Protein AF-A0A6A4ZP53-F1 (afdb_monomer_lite)

Secondary structure (DSSP, 8-state):
----SSS---TT-----BTTTTB-SHHHHHHHHHHHTS-TTT-TTHHHH-HHHHHHHHHHHHHS-BTTB-HHHHHTSTTHHHHHHHHHHHHHH-SSS-TTHHHHHHHHHHHHHHHHHTT----S-----STT-S-SS-GGGGTTS--------TT-TTSS-SEEE-TT--S-TT---TTEEEEE-SSS-EEEEEHHHH--

InterPro domains:
  IPR000254 Cellulose-binding domain [PF00734] (162-189)
  IPR000254 Cellulose-binding domain [PS51164] (156-193)
  IPR000254 Cellulose-binding domain [SM00236] (158-193)
  IPR000726 Glycoside hydrolase, family 19, catalytic [PF00182] (1-128)
  IPR023346 Lysozyme-like domain superfamily [SSF53955] (1-129)
  IPR035971 Cellulose-binding domain superfamily [SSF57180] (162-192)

pLDDT: mean 86.07, std 18.45, range [31.77, 98.56]

Structure (mmCIF, N/CA/C/O backbone):
data_AF-A0A6A4ZP53-F1
#
_entry.id   AF-A0A6A4ZP53-F1
#
loop_
_atom_site.group_PDB
_atom_site.id
_atom_site.type_symbol
_atom_site.label_atom_id
_atom_site.label_alt_id
_atom_site.label_comp_id
_atom_site.label_asym_id
_atom_site.label_entity_id
_atom_site.label_seq_id
_atom_site.pdbx_PDB_ins_code
_atom_site.Cartn_x
_atom_site.Cartn_y
_atom_site.Cartn_z
_atom_site.occupancy
_atom_site.B_iso_or_equiv
_atom_site.auth_seq_id
_atom_site.auth_comp_id
_atom_site.auth_asym_id
_atom_site.auth_atom_id
_atom_site.pdbx_PDB_model_num
ATOM 1 N N . CYS A 1 1 ? -7.661 12.913 10.076 1.00 93.19 1 CYS A N 1
ATOM 2 C CA . CYS A 1 1 ? -8.953 12.225 9.875 1.00 93.19 1 CYS A CA 1
ATOM 3 C C . CYS A 1 1 ? -9.776 13.065 8.917 1.00 93.19 1 CYS A C 1
ATOM 5 O O . CYS A 1 1 ? -9.694 14.282 9.024 1.00 93.19 1 CYS A O 1
ATOM 7 N N . GLN A 1 2 ? -10.527 12.456 8.004 1.00 95.19 2 GLN A N 1
ATOM 8 C CA . GLN A 1 2 ? -11.408 13.156 7.069 1.00 95.19 2 GLN A CA 1
ATOM 9 C C . GLN A 1 2 ? -12.841 12.693 7.326 1.00 95.19 2 GLN A C 1
ATOM 11 O O . GLN A 1 2 ? -13.285 11.693 6.765 1.00 95.19 2 GLN A O 1
ATOM 16 N N . ALA A 1 3 ? -13.525 13.370 8.248 1.00 94.50 3 ALA A N 1
ATOM 17 C CA . ALA A 1 3 ? -14.868 12.985 8.661 1.00 94.50 3 ALA A CA 1
ATOM 18 C C . ALA A 1 3 ? -15.870 13.173 7.515 1.00 94.50 3 ALA A C 1
ATOM 20 O O . ALA A 1 3 ? -15.906 14.223 6.875 1.00 94.50 3 ALA A O 1
ATOM 21 N N . SER A 1 4 ? -16.717 12.174 7.301 1.00 95.75 4 SER A N 1
ATOM 22 C CA . SER A 1 4 ? -17.924 12.278 6.482 1.00 95.75 4 SER A CA 1
ATOM 23 C C . SER A 1 4 ? -19.035 11.419 7.091 1.00 95.75 4 SER A C 1
ATOM 25 O O . SER A 1 4 ? -18.780 10.632 8.004 1.00 95.75 4 SER A O 1
ATOM 27 N N . GLY A 1 5 ? -20.269 11.551 6.592 1.00 94.50 5 GLY A N 1
ATOM 28 C CA . GLY A 1 5 ? -21.375 10.690 7.033 1.00 94.50 5 GLY A CA 1
ATOM 29 C C . GLY A 1 5 ? -21.098 9.205 6.771 1.00 94.50 5 GLY A C 1
ATOM 30 O O . GLY A 1 5 ? -21.423 8.353 7.593 1.00 94.50 5 GLY A O 1
ATOM 31 N N . GLU A 1 6 ? -20.426 8.895 5.660 1.00 94.81 6 GLU A N 1
ATOM 32 C CA . GLU A 1 6 ? -19.986 7.535 5.367 1.00 94.81 6 GLU A CA 1
ATOM 33 C C . GLU A 1 6 ? -18.753 7.141 6.183 1.00 94.81 6 GLU A C 1
ATOM 35 O O . GLU A 1 6 ? -18.664 6.011 6.641 1.00 94.81 6 GLU A O 1
ATOM 40 N N . TYR A 1 7 ? -17.810 8.041 6.430 1.00 96.88 7 TYR A N 1
ATOM 41 C CA . TYR A 1 7 ? -16.560 7.720 7.110 1.00 96.88 7 TYR A CA 1
ATOM 42 C C . TYR A 1 7 ? -16.406 8.572 8.374 1.00 96.88 7 TYR A C 1
ATOM 44 O O . TYR A 1 7 ? -15.689 9.577 8.357 1.00 96.88 7 TYR A O 1
ATOM 52 N N . PRO A 1 8 ? -17.064 8.196 9.487 1.00 96.06 8 PRO A N 1
ATOM 53 C CA . PRO A 1 8 ? -16.951 8.943 10.731 1.00 96.06 8 PRO A CA 1
ATOM 54 C C . PRO A 1 8 ? -15.540 8.835 11.326 1.00 96.06 8 PRO A C 1
ATOM 56 O O . PRO A 1 8 ? -14.781 7.908 11.033 1.00 96.06 8 PRO A O 1
ATOM 59 N N . CYS A 1 9 ? -15.203 9.799 12.179 1.00 97.88 9 CYS A N 1
ATOM 60 C CA . CYS A 1 9 ? -14.018 9.769 13.032 1.00 97.88 9 CYS A CA 1
ATOM 61 C C . CYS A 1 9 ? -14.473 9.485 14.464 1.00 97.88 9 CYS A C 1
ATOM 63 O O . CYS A 1 9 ? -15.296 10.232 14.989 1.00 97.88 9 CYS A O 1
ATOM 65 N N . GLU A 1 10 ? -13.933 8.448 15.099 1.00 98.12 10 GLU A N 1
ATOM 66 C CA . GLU A 1 10 ? -14.203 8.186 16.513 1.00 98.12 10 GLU A CA 1
ATOM 67 C C . GLU A 1 10 ? -13.449 9.193 17.397 1.00 98.12 10 GLU A C 1
ATOM 69 O O . GLU A 1 10 ? -12.291 9.539 17.126 1.00 98.12 10 GLU A O 1
ATOM 74 N N . ALA A 1 11 ? -14.101 9.679 18.456 1.00 97.88 11 ALA A N 1
ATOM 75 C CA . ALA A 1 11 ? -13.509 10.672 19.344 1.00 97.88 11 ALA A CA 1
ATOM 76 C C . ALA A 1 11 ? -12.247 10.115 20.025 1.00 97.88 11 ALA A C 1
ATOM 78 O O . ALA A 1 11 ? -12.217 8.986 20.508 1.00 97.88 11 ALA A O 1
ATOM 79 N N . GLY A 1 12 ? -11.173 10.907 20.042 1.00 97.56 12 GLY A N 1
ATOM 80 C CA . GLY A 1 12 ? -9.891 10.500 20.629 1.00 97.56 12 GLY A CA 1
ATOM 81 C C . GLY A 1 12 ? -9.107 9.455 19.824 1.00 97.56 12 GLY A C 1
ATOM 82 O O . GLY A 1 12 ? -8.011 9.078 20.237 1.00 97.56 12 GLY A O 1
ATOM 83 N N . LYS A 1 13 ? 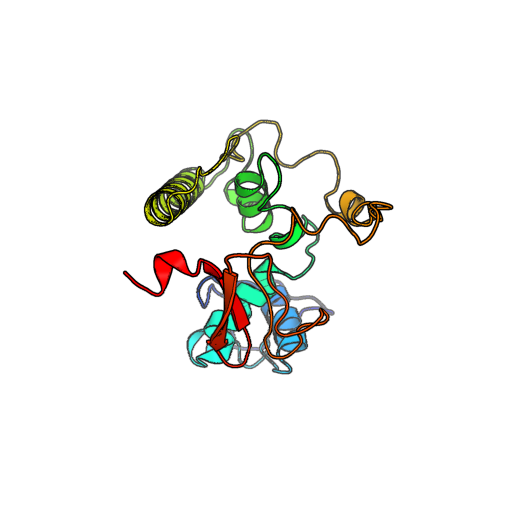-9.609 9.001 18.668 1.00 98.31 13 LYS A N 1
ATOM 84 C CA . LYS A 1 13 ? -8.915 8.028 17.817 1.00 98.31 13 LYS A CA 1
ATOM 85 C C . LYS A 1 13 ? -8.153 8.698 16.678 1.00 98.31 13 LYS A C 1
ATOM 87 O O . LYS A 1 13 ? -8.539 9.734 16.137 1.00 98.31 13 LYS A O 1
ATOM 92 N N . GLN A 1 14 ? -7.033 8.079 16.306 1.00 97.81 14 GLN A N 1
ATOM 93 C CA . GLN A 1 14 ? -6.147 8.547 15.243 1.00 97.81 14 GLN A CA 1
ATOM 94 C C . GLN A 1 14 ? -5.882 7.442 14.218 1.00 97.81 14 GLN A C 1
ATOM 96 O O . GLN A 1 14 ? -5.599 6.293 14.566 1.00 97.81 14 GLN A O 1
ATOM 101 N N . TYR A 1 15 ? -5.904 7.827 12.944 1.00 98.31 15 TYR A N 1
ATOM 102 C CA . TYR A 1 15 ? -5.779 6.938 11.784 1.00 98.31 15 TYR A CA 1
ATOM 103 C C . TYR A 1 15 ? -4.471 7.193 11.021 1.00 98.31 15 TYR A C 1
ATOM 105 O O . TYR A 1 15 ? -4.483 7.345 9.800 1.00 98.31 15 TYR A O 1
ATOM 113 N N . TYR A 1 16 ? -3.361 7.328 11.752 1.00 97.81 16 TYR A N 1
ATOM 114 C CA . TYR A 1 16 ? -2.017 7.358 11.168 1.00 97.81 16 TYR A CA 1
ATOM 115 C C . TYR A 1 16 ? -1.602 5.963 10.671 1.00 97.81 16 TYR A C 1
ATOM 117 O O . TYR A 1 16 ? -2.283 4.973 10.953 1.00 97.81 16 TYR A O 1
ATOM 125 N N . GLY A 1 17 ? -0.487 5.898 9.941 1.00 98.00 17 GLY A N 1
ATOM 126 C CA . GLY A 1 17 ? 0.029 4.671 9.339 1.00 98.00 17 GLY A CA 1
ATOM 127 C C . GLY A 1 17 ? 0.304 3.563 10.355 1.00 98.00 17 GLY A C 1
ATOM 128 O O . GLY A 1 17 ? 1.031 3.764 11.328 1.00 98.00 17 GLY A O 1
ATOM 129 N N . ARG A 1 18 ? -0.273 2.379 10.126 1.00 98.44 18 ARG A N 1
ATOM 130 C CA . ARG A 1 18 ? 0.003 1.155 10.898 1.00 98.44 18 ARG A CA 1
ATOM 131 C C . ARG A 1 18 ? 0.234 -0.035 9.971 1.00 98.44 18 ARG A C 1
ATOM 133 O O . ARG A 1 18 ? -0.308 -0.082 8.868 1.00 98.44 18 ARG A O 1
ATOM 140 N N . GLY A 1 19 ? 1.040 -0.987 10.431 1.00 96.94 19 GLY A N 1
ATOM 141 C CA . GLY A 1 19 ? 1.356 -2.203 9.686 1.00 96.94 19 GLY A CA 1
ATOM 142 C C . GLY A 1 19 ? 2.232 -1.980 8.439 1.00 96.94 19 GLY A C 1
ATOM 143 O O . GLY A 1 19 ? 2.713 -0.864 8.202 1.00 96.94 19 GLY A O 1
ATOM 144 N N . PRO A 1 20 ? 2.448 -3.040 7.635 1.00 97.06 20 PRO A N 1
ATOM 145 C CA . PRO A 1 20 ? 3.397 -3.045 6.519 1.00 97.06 20 PRO A CA 1
ATOM 146 C C . PRO A 1 20 ? 3.031 -2.084 5.384 1.00 97.06 20 PRO A C 1
ATOM 148 O O . PRO A 1 20 ? 3.916 -1.479 4.789 1.00 97.06 20 PRO A O 1
ATOM 151 N N . ILE A 1 21 ? 1.733 -1.900 5.107 1.00 96.81 21 ILE A N 1
ATOM 152 C CA . ILE A 1 21 ? 1.262 -0.947 4.087 1.00 96.81 21 ILE A CA 1
ATOM 153 C C . ILE A 1 21 ? 1.077 0.473 4.641 1.00 96.81 21 ILE A C 1
ATOM 155 O O . ILE A 1 21 ? 0.646 1.363 3.914 1.00 96.81 21 ILE A O 1
ATOM 159 N N . GLN A 1 22 ? 1.377 0.692 5.929 1.00 97.81 22 GLN A N 1
ATOM 160 C CA . GLN A 1 22 ? 1.112 1.951 6.630 1.00 97.81 22 GLN A CA 1
ATOM 161 C C . GLN A 1 22 ? -0.335 2.426 6.427 1.00 97.81 22 GLN A C 1
ATOM 163 O O . GLN A 1 22 ? -0.589 3.567 6.032 1.00 97.81 22 GLN A O 1
ATOM 168 N N . LEU A 1 23 ? -1.299 1.542 6.718 1.00 98.31 23 LEU A N 1
ATOM 169 C CA . LEU A 1 23 ? -2.727 1.809 6.556 1.00 98.31 23 LEU A CA 1
ATOM 170 C C . LEU A 1 23 ? -3.087 3.122 7.258 1.00 98.31 23 LEU A C 1
ATOM 172 O O . LEU A 1 23 ? -2.888 3.264 8.466 1.00 98.31 23 LEU A O 1
ATOM 176 N N . SER A 1 24 ? -3.591 4.081 6.488 1.00 98.00 24 SER A N 1
ATOM 177 C CA . SER A 1 24 ? -3.813 5.462 6.921 1.00 98.00 24 SER A CA 1
ATOM 178 C C . SER A 1 24 ? -5.199 5.936 6.511 1.00 98.00 24 SER A C 1
ATOM 180 O O . SER A 1 24 ? -5.729 5.472 5.506 1.00 98.00 24 SER A O 1
ATOM 182 N N . TRP A 1 25 ? -5.729 6.915 7.245 1.00 97.75 25 TRP A N 1
ATOM 183 C CA . TRP A 1 25 ? -7.050 7.533 7.068 1.00 97.75 25 TRP A CA 1
ATOM 184 C C . TRP A 1 25 ? -8.247 6.671 7.479 1.00 97.75 25 TRP A C 1
ATOM 186 O O . TRP A 1 25 ? -8.331 5.484 7.185 1.00 97.75 25 TRP A O 1
ATOM 196 N N . ASN A 1 26 ? -9.228 7.309 8.119 1.00 98.19 26 ASN A N 1
ATOM 197 C CA . ASN A 1 26 ? -10.441 6.680 8.653 1.00 98.19 26 ASN A CA 1
ATOM 198 C C . ASN A 1 26 ? -11.223 5.869 7.618 1.00 98.19 26 ASN A C 1
ATOM 200 O O . ASN A 1 26 ? -11.776 4.832 7.973 1.00 98.19 26 ASN A O 1
ATOM 204 N N . TYR A 1 27 ? -11.243 6.293 6.353 1.00 97.44 27 TYR A N 1
ATOM 205 C CA . TYR A 1 27 ? -11.944 5.549 5.311 1.00 97.44 27 TYR A CA 1
ATOM 206 C C . TYR A 1 27 ? -11.320 4.177 5.036 1.00 97.44 27 TYR A C 1
ATOM 208 O O . TYR A 1 27 ? -12.035 3.180 4.966 1.00 97.44 27 TYR A O 1
ATOM 216 N N . ASN A 1 28 ? -9.987 4.082 5.017 1.00 98.00 28 ASN A N 1
ATOM 217 C CA . ASN A 1 28 ? -9.304 2.800 4.860 1.00 98.00 28 ASN A CA 1
ATOM 218 C C . ASN A 1 28 ? -9.484 1.906 6.090 1.00 98.00 28 ASN A C 1
ATOM 220 O O . ASN A 1 28 ? -9.700 0.709 5.932 1.00 98.00 28 ASN A O 1
ATOM 224 N N . TYR A 1 29 ? -9.445 2.471 7.302 1.00 98.50 29 TYR A N 1
ATOM 225 C CA . TYR A 1 29 ? -9.727 1.705 8.522 1.00 98.50 29 TYR A CA 1
ATOM 226 C C . TYR A 1 29 ? -11.168 1.188 8.545 1.00 98.50 29 TYR A C 1
ATOM 228 O O . TYR A 1 29 ? -11.387 0.039 8.917 1.00 98.50 29 TYR A O 1
ATOM 236 N N . LYS A 1 30 ? -12.151 1.986 8.104 1.00 98.25 30 LYS A N 1
ATOM 237 C CA . LYS A 1 30 ? -13.545 1.537 8.005 1.00 98.25 30 LYS A CA 1
ATOM 238 C C . LYS A 1 30 ? -13.694 0.386 7.012 1.00 98.25 30 LYS A C 1
ATOM 240 O O . LYS A 1 30 ? -14.304 -0.625 7.351 1.00 98.25 30 LYS A O 1
ATOM 245 N N . ASP A 1 31 ? -13.150 0.523 5.806 1.00 98.00 31 ASP A N 1
ATOM 246 C CA . ASP A 1 31 ? -13.343 -0.482 4.759 1.00 98.00 31 ASP A CA 1
ATOM 247 C C . ASP A 1 31 ? -12.535 -1.759 5.008 1.00 98.00 31 ASP A C 1
ATOM 249 O O . ASP A 1 31 ? -13.054 -2.855 4.793 1.00 98.00 31 ASP A O 1
ATOM 253 N N . PHE A 1 32 ? -11.322 -1.649 5.558 1.00 98.38 32 PHE A N 1
ATOM 254 C CA . PHE A 1 32 ? -10.590 -2.819 6.041 1.00 98.38 32 PHE A CA 1
ATOM 255 C C . PHE A 1 32 ? -11.318 -3.482 7.215 1.00 98.38 32 PHE A C 1
ATOM 257 O O . PHE A 1 32 ? -11.454 -4.700 7.243 1.00 98.38 32 PHE A O 1
ATOM 264 N N . GLY A 1 33 ? -11.855 -2.693 8.150 1.00 97.69 33 GLY A N 1
ATOM 265 C CA . GLY A 1 33 ? -12.629 -3.203 9.280 1.00 97.69 33 GLY A CA 1
ATOM 266 C C . GLY A 1 33 ? -13.843 -4.026 8.848 1.00 97.69 33 GLY A C 1
ATOM 267 O O . GLY A 1 33 ? -14.077 -5.101 9.396 1.00 97.69 33 GLY A O 1
ATOM 268 N N . LYS A 1 34 ? -14.562 -3.589 7.803 1.00 97.25 34 LYS A N 1
ATOM 269 C CA . LYS A 1 34 ? -15.639 -4.383 7.184 1.00 97.25 34 LYS A CA 1
ATOM 270 C C . LYS A 1 34 ? -15.123 -5.730 6.667 1.00 97.25 34 LYS A C 1
ATOM 272 O O . LYS A 1 34 ? -15.731 -6.750 6.967 1.00 97.25 34 LYS A O 1
ATOM 277 N N . ALA A 1 35 ? -14.011 -5.737 5.926 1.00 96.31 35 ALA A N 1
ATOM 278 C CA . ALA A 1 35 ? -13.425 -6.966 5.383 1.00 96.31 35 ALA A CA 1
ATOM 279 C C . ALA A 1 35 ? -12.929 -7.920 6.485 1.00 96.31 35 ALA A C 1
ATOM 281 O O . ALA A 1 35 ? -13.097 -9.129 6.377 1.00 96.31 35 ALA A O 1
ATOM 282 N N . ALA A 1 36 ? -12.375 -7.372 7.568 1.00 95.38 36 ALA A N 1
ATOM 283 C CA . ALA A 1 36 ? -11.862 -8.129 8.704 1.00 95.38 36 ALA A CA 1
ATOM 284 C C . ALA A 1 36 ? -12.932 -8.505 9.750 1.00 95.38 36 ALA A C 1
ATOM 286 O O . ALA A 1 36 ? -12.617 -9.198 10.717 1.00 95.38 36 ALA A O 1
ATOM 287 N N . GLY A 1 37 ? -14.176 -8.028 9.613 1.00 96.75 37 GLY A N 1
ATOM 288 C CA . GLY A 1 37 ? -15.225 -8.225 10.620 1.00 96.75 37 GLY A CA 1
ATOM 289 C C . GLY A 1 37 ? -14.917 -7.555 11.968 1.00 96.75 37 GLY A C 1
ATOM 290 O O . GLY A 1 37 ? -15.283 -8.076 13.022 1.00 96.75 37 GLY A O 1
ATOM 291 N N . LYS A 1 38 ? -14.213 -6.416 11.955 1.00 96.44 38 LYS A N 1
ATOM 292 C CA . LYS A 1 38 ? -13.782 -5.668 13.147 1.00 96.44 38 LYS A CA 1
ATOM 293 C C . LYS A 1 38 ? -14.135 -4.187 13.019 1.00 96.44 38 LYS A C 1
ATOM 295 O O . LYS A 1 38 ? -13.937 -3.577 11.973 1.00 96.44 38 LYS A O 1
ATOM 300 N N . ASP A 1 39 ? -14.578 -3.566 14.110 1.00 97.69 39 ASP A N 1
ATOM 301 C CA . ASP A 1 39 ? -14.740 -2.108 14.155 1.00 97.69 39 ASP A CA 1
ATOM 302 C C . ASP A 1 39 ? -13.380 -1.425 14.374 1.00 97.69 39 ASP A C 1
ATOM 304 O O . ASP A 1 39 ? -12.978 -1.104 15.497 1.00 97.69 39 ASP A O 1
ATOM 308 N N . LEU A 1 40 ? -12.654 -1.228 13.275 1.00 98.38 40 LEU A N 1
ATOM 309 C CA . LEU A 1 40 ? -11.351 -0.563 13.264 1.00 98.38 40 LEU A CA 1
ATOM 310 C C . LEU A 1 40 ? -11.459 0.967 13.209 1.00 98.38 40 LEU A C 1
ATOM 312 O O . LEU A 1 40 ? -10.445 1.654 13.321 1.00 98.38 40 LEU A O 1
ATOM 316 N N . VAL A 1 41 ? -12.671 1.520 13.078 1.00 98.06 41 VAL A N 1
ATOM 317 C CA . VAL A 1 41 ? -12.896 2.958 13.283 1.00 98.06 41 VAL A CA 1
ATOM 318 C C . VAL A 1 41 ? -12.771 3.272 14.771 1.00 98.06 41 VAL A C 1
ATOM 320 O O . VAL A 1 41 ? -12.100 4.241 15.128 1.00 98.06 41 VAL A O 1
ATOM 323 N N . LYS A 1 42 ? -13.342 2.418 15.629 1.00 98.44 42 LYS A N 1
ATOM 324 C CA . LYS A 1 42 ? -13.234 2.529 17.090 1.00 98.44 42 LYS A CA 1
ATOM 325 C C . LYS A 1 42 ? -11.955 1.944 17.669 1.00 98.44 42 LYS A C 1
ATOM 327 O O . LYS A 1 42 ? -11.503 2.418 18.704 1.00 98.44 42 LYS A O 1
ATOM 332 N N . ASN A 1 43 ? -11.357 0.952 17.012 1.00 98.25 43 ASN A N 1
ATOM 333 C CA . ASN A 1 43 ? -10.171 0.256 17.521 1.00 98.25 43 ASN A CA 1
ATOM 334 C C . ASN A 1 43 ? -9.009 0.243 16.503 1.00 98.25 43 ASN A C 1
ATOM 336 O O . ASN A 1 43 ? -8.514 -0.831 16.150 1.00 98.25 43 ASN A O 1
ATOM 340 N N . PRO A 1 44 ? -8.568 1.403 15.974 1.00 98.56 44 PRO A N 1
ATOM 341 C CA . PRO A 1 44 ? -7.538 1.456 14.933 1.00 98.56 44 PRO A CA 1
ATOM 342 C C . PRO A 1 44 ? -6.174 0.916 15.391 1.00 98.56 44 PRO A C 1
ATOM 344 O O . PRO A 1 44 ? -5.386 0.445 14.575 1.00 98.56 44 PRO A O 1
ATOM 347 N N . GLU A 1 45 ? -5.885 0.950 16.690 1.00 98.44 45 GLU A N 1
ATOM 348 C CA . GLU A 1 45 ? -4.684 0.371 17.293 1.00 98.44 45 GLU A CA 1
ATOM 349 C C . GLU A 1 45 ? -4.503 -1.126 17.007 1.00 98.44 45 GLU A C 1
ATOM 351 O O . GLU A 1 45 ? -3.362 -1.574 16.918 1.00 98.44 45 GLU A O 1
ATOM 356 N N . LEU A 1 46 ? -5.589 -1.873 16.767 1.00 98.19 46 LEU A N 1
ATOM 357 C CA . LEU A 1 46 ? -5.520 -3.304 16.463 1.00 98.19 46 LEU A CA 1
ATOM 358 C C . LEU A 1 46 ? -4.706 -3.599 15.198 1.00 98.19 46 LEU A C 1
ATOM 360 O O . LEU A 1 46 ? -4.032 -4.618 15.136 1.00 98.19 46 LEU A O 1
ATOM 364 N N . VAL A 1 47 ? -4.669 -2.678 14.229 1.00 98.44 47 VAL A N 1
ATOM 365 C CA . VAL A 1 47 ? -3.845 -2.821 13.010 1.00 98.44 47 VAL A CA 1
ATOM 366 C C . VAL A 1 47 ? -2.336 -2.797 13.318 1.00 98.44 47 VAL A C 1
ATOM 368 O O . VAL A 1 47 ? -1.527 -3.128 12.457 1.00 98.44 47 VAL A O 1
ATOM 371 N N . ALA A 1 48 ? -1.934 -2.401 14.530 1.00 97.25 48 ALA A N 1
ATOM 372 C CA . ALA A 1 48 ? -0.546 -2.444 14.992 1.00 97.25 48 ALA A CA 1
ATOM 373 C C . ALA A 1 48 ? -0.271 -3.514 16.063 1.00 97.25 48 ALA A C 1
ATOM 375 O O . ALA A 1 48 ? 0.896 -3.820 16.294 1.00 97.25 48 ALA A O 1
ATOM 376 N N . THR A 1 49 ? -1.295 -4.045 16.737 1.00 96.94 49 THR A N 1
ATOM 377 C CA . THR A 1 49 ? -1.113 -4.928 17.904 1.00 96.94 49 THR A CA 1
ATOM 378 C C . THR A 1 49 ? -1.627 -6.349 17.703 1.00 96.94 49 THR A C 1
ATOM 380 O O . THR A 1 49 ? -1.139 -7.258 18.369 1.00 96.94 49 THR A O 1
ATOM 383 N N . ASP A 1 50 ? -2.580 -6.562 16.799 1.00 97.38 50 ASP A N 1
ATOM 384 C CA . ASP A 1 50 ? -3.088 -7.886 16.451 1.00 97.38 50 ASP A CA 1
ATOM 385 C C . ASP A 1 50 ? -2.267 -8.456 15.284 1.00 97.38 50 ASP A C 1
ATOM 387 O O . ASP A 1 50 ? -2.182 -7.852 14.212 1.00 97.38 50 ASP A O 1
ATOM 391 N N . ALA A 1 51 ? -1.625 -9.605 15.510 1.00 93.06 51 ALA A N 1
ATOM 392 C CA . ALA A 1 51 ? -0.668 -10.188 14.572 1.00 93.06 51 ALA A CA 1
ATOM 393 C C . ALA A 1 51 ? -1.289 -10.527 13.206 1.00 93.06 51 ALA A C 1
ATOM 395 O O . ALA A 1 51 ? -0.631 -10.339 12.178 1.00 93.06 51 ALA A O 1
ATOM 396 N N . ASP A 1 52 ? -2.554 -10.957 13.188 1.00 94.00 52 ASP A N 1
ATOM 397 C CA . ASP A 1 52 ? -3.262 -11.285 11.953 1.00 94.00 52 ASP A CA 1
ATOM 398 C C . ASP A 1 52 ? -3.651 -9.999 11.219 1.00 94.00 52 ASP A C 1
ATOM 400 O O . ASP A 1 52 ? -3.411 -9.862 10.017 1.00 94.00 52 ASP A O 1
ATOM 404 N N . LEU A 1 53 ? -4.187 -9.005 11.937 1.00 96.00 53 LEU A N 1
ATOM 405 C CA . LEU A 1 53 ? -4.616 -7.739 11.332 1.00 96.00 53 LEU A CA 1
ATOM 406 C C . LEU A 1 53 ? -3.452 -6.908 10.781 1.00 96.00 53 LEU A C 1
ATOM 408 O O . LEU A 1 53 ? -3.631 -6.227 9.766 1.00 96.00 53 LEU A O 1
ATOM 412 N N . VAL A 1 54 ? -2.268 -6.978 11.400 1.00 95.25 54 VAL A N 1
ATOM 413 C CA . VAL A 1 54 ? -1.055 -6.294 10.923 1.00 95.25 54 VAL A CA 1
ATOM 414 C C . VAL A 1 54 ? -0.770 -6.671 9.469 1.00 95.25 54 VAL A C 1
ATOM 416 O O . VAL A 1 54 ? -0.699 -5.786 8.615 1.00 95.25 54 VAL A O 1
ATOM 419 N N . TRP A 1 55 ? -0.666 -7.964 9.153 1.00 95.69 55 TRP A N 1
ATOM 420 C CA . TRP A 1 55 ? -0.386 -8.420 7.786 1.00 95.69 55 TRP A CA 1
ATOM 421 C C . TRP A 1 55 ? -1.623 -8.438 6.895 1.00 95.69 55 TRP A C 1
ATOM 423 O O . TRP A 1 55 ? -1.528 -8.095 5.712 1.00 95.69 55 TRP A O 1
ATOM 433 N N . TYR A 1 56 ? -2.793 -8.764 7.450 1.00 98.06 56 TYR A N 1
ATOM 434 C CA . TYR A 1 56 ? -4.027 -8.777 6.677 1.00 98.06 56 TYR A CA 1
ATOM 435 C C . TYR A 1 56 ? -4.357 -7.386 6.126 1.00 98.06 56 TYR A C 1
ATOM 437 O O . TYR A 1 56 ? -4.768 -7.277 4.977 1.00 98.06 56 TYR A O 1
ATOM 445 N N . SER A 1 57 ? -4.077 -6.307 6.862 1.00 98.25 57 SER A N 1
ATOM 446 C CA . SER A 1 57 ? -4.280 -4.943 6.353 1.00 98.25 57 SER A CA 1
ATOM 447 C C . SER A 1 57 ? -3.516 -4.669 5.050 1.00 98.25 57 SER A C 1
ATOM 449 O O . SER A 1 57 ? -4.059 -4.058 4.127 1.00 98.25 57 SER A O 1
ATOM 451 N N . ALA A 1 58 ? -2.280 -5.168 4.943 1.00 97.94 58 ALA A N 1
ATOM 452 C CA . ALA A 1 58 ? -1.454 -5.021 3.753 1.00 97.94 58 ALA A CA 1
ATOM 453 C C . ALA A 1 58 ? -1.976 -5.874 2.595 1.00 97.94 58 ALA A C 1
ATOM 455 O O . ALA A 1 58 ? -2.128 -5.363 1.486 1.00 97.94 58 ALA A O 1
ATOM 456 N N . MET A 1 59 ? -2.318 -7.139 2.856 1.00 97.81 59 MET A N 1
ATOM 457 C CA . MET A 1 59 ? -2.871 -8.031 1.831 1.00 97.81 59 MET A CA 1
ATOM 458 C C . MET A 1 59 ? -4.246 -7.570 1.348 1.00 97.81 59 MET A C 1
ATOM 460 O O . MET A 1 59 ? -4.519 -7.602 0.151 1.00 97.81 59 MET A O 1
ATOM 464 N N . TRP A 1 60 ? -5.097 -7.070 2.240 1.00 98.19 60 TRP A N 1
ATOM 465 C CA . TRP A 1 60 ? -6.363 -6.454 1.864 1.00 98.19 60 TRP A CA 1
ATOM 466 C C . TRP A 1 60 ? -6.132 -5.242 0.965 1.00 98.19 60 TRP A C 1
ATOM 468 O O . TRP A 1 60 ? -6.725 -5.169 -0.105 1.00 98.19 60 TRP A O 1
ATOM 478 N N . PHE A 1 61 ? -5.251 -4.312 1.350 1.00 98.12 61 PHE A N 1
ATOM 479 C CA . PHE A 1 61 ? -4.998 -3.120 0.538 1.00 98.12 61 PHE A CA 1
ATOM 480 C C . PHE A 1 61 ? -4.438 -3.482 -0.843 1.00 98.12 61 PHE A C 1
ATOM 482 O O . PHE A 1 61 ? -4.805 -2.857 -1.833 1.00 98.12 61 PHE A O 1
ATOM 489 N N . TRP A 1 62 ? -3.595 -4.516 -0.910 1.00 98.25 62 TRP A N 1
ATOM 490 C CA . TRP A 1 62 ? -3.023 -5.027 -2.154 1.00 98.25 62 TRP A CA 1
ATOM 491 C C . TRP A 1 62 ? -4.074 -5.588 -3.124 1.00 98.25 62 TRP A C 1
ATOM 493 O O . TRP A 1 62 ? -3.938 -5.432 -4.334 1.00 98.25 62 TRP A O 1
ATOM 503 N N . ASN A 1 63 ? -5.126 -6.221 -2.602 1.00 96.38 63 ASN A N 1
ATOM 504 C CA . ASN A 1 63 ? -6.131 -6.924 -3.406 1.00 96.38 63 ASN A CA 1
ATOM 505 C C . ASN A 1 63 ? -7.466 -6.174 -3.537 1.00 96.38 63 ASN A C 1
ATOM 507 O O . ASN A 1 63 ? -8.306 -6.569 -4.341 1.00 96.38 63 ASN A O 1
ATOM 511 N N . ALA A 1 64 ? -7.709 -5.129 -2.745 1.00 92.69 64 ALA A N 1
ATOM 512 C CA . ALA A 1 64 ? -8.973 -4.402 -2.764 1.00 92.69 64 ALA A CA 1
ATOM 513 C C . ALA A 1 64 ? -9.021 -3.385 -3.919 1.00 92.69 64 ALA A C 1
ATOM 515 O O . ALA A 1 64 ? -8.078 -2.604 -4.075 1.00 92.69 64 ALA A O 1
ATOM 516 N N . PRO A 1 65 ? -10.133 -3.305 -4.676 1.00 89.88 65 PRO A N 1
ATOM 517 C CA . PRO A 1 65 ? -10.306 -2.256 -5.670 1.00 89.88 65 PRO A CA 1
ATOM 518 C C . PRO A 1 65 ? -10.342 -0.879 -4.994 1.00 89.88 65 PRO A C 1
ATOM 520 O O . PRO A 1 65 ? -11.009 -0.677 -3.974 1.00 89.88 65 PRO A O 1
ATOM 523 N N . LYS A 1 66 ? -9.619 0.078 -5.574 1.00 87.62 66 LYS A N 1
ATOM 524 C CA . LYS A 1 66 ? -9.595 1.491 -5.185 1.00 87.62 66 LYS A CA 1
ATOM 525 C C . LYS A 1 66 ? -10.012 2.355 -6.369 1.00 87.62 66 LYS A C 1
ATOM 527 O O . LYS A 1 66 ? -9.996 1.926 -7.520 1.00 87.62 66 LYS A O 1
ATOM 532 N N . TRP A 1 67 ? -10.334 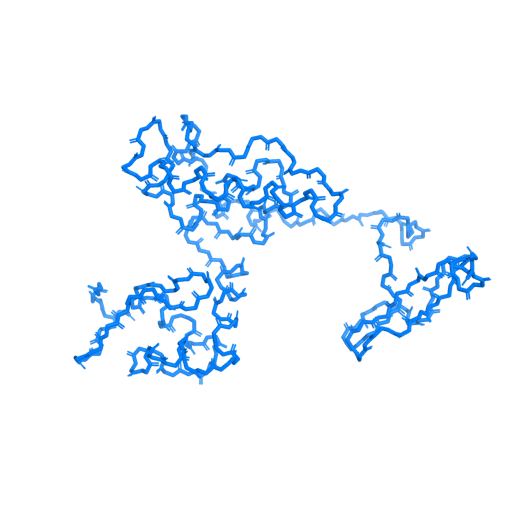3.614 -6.089 1.00 88.00 67 TRP A N 1
ATOM 533 C CA . TRP A 1 67 ? -10.712 4.593 -7.114 1.00 88.00 67 TRP A CA 1
ATOM 534 C C . TRP A 1 67 ? -9.632 4.777 -8.199 1.00 88.00 67 TRP A C 1
ATOM 536 O O . TRP A 1 67 ? -9.947 5.098 -9.342 1.00 88.00 67 TRP A O 1
ATOM 546 N N . ASN A 1 68 ? -8.363 4.558 -7.844 1.00 90.19 68 ASN A N 1
ATOM 547 C CA . ASN A 1 68 ? -7.198 4.679 -8.716 1.00 90.19 68 ASN A CA 1
ATOM 548 C C . ASN A 1 68 ? -6.627 3.325 -9.177 1.00 90.19 68 ASN A C 1
ATOM 550 O O . ASN A 1 68 ? -5.535 3.310 -9.739 1.00 90.19 68 ASN A O 1
ATOM 554 N N . GLY A 1 69 ? -7.348 2.215 -8.979 1.00 90.62 69 GLY A N 1
ATOM 555 C CA . GLY A 1 69 ? -6.973 0.885 -9.469 1.00 90.62 69 GLY A CA 1
ATOM 556 C C . GLY A 1 69 ? -6.902 -0.191 -8.386 1.00 90.62 69 GLY A C 1
ATOM 557 O O . GLY A 1 69 ? -7.326 0.002 -7.250 1.00 90.62 69 GLY A O 1
ATOM 558 N N . ASN A 1 70 ? -6.363 -1.347 -8.759 1.00 94.00 70 ASN A N 1
ATOM 559 C CA . ASN A 1 70 ? -6.119 -2.492 -7.888 1.00 94.00 70 ASN A CA 1
ATOM 560 C C . ASN A 1 70 ? -4.663 -2.931 -8.081 1.00 94.00 70 ASN A C 1
ATOM 562 O O . ASN A 1 70 ? -4.218 -3.065 -9.221 1.00 94.00 70 ASN A O 1
ATOM 566 N N . ILE A 1 71 ? -3.908 -3.099 -6.992 1.00 96.69 71 ILE A N 1
ATOM 567 C CA . ILE A 1 71 ? -2.469 -3.374 -7.091 1.00 96.69 71 ILE A CA 1
ATOM 568 C C . ILE A 1 71 ? -2.220 -4.768 -7.672 1.00 96.69 71 ILE A C 1
ATOM 570 O O . ILE A 1 71 ? -1.393 -4.919 -8.576 1.00 96.69 71 ILE A O 1
ATOM 574 N N . HIS A 1 72 ? -2.948 -5.772 -7.186 1.00 95.31 72 HIS A N 1
ATOM 575 C CA . HIS A 1 72 ? -2.827 -7.146 -7.660 1.00 95.31 72 HIS A CA 1
ATOM 576 C C . HIS A 1 72 ? -3.079 -7.252 -9.174 1.00 95.31 72 HIS A C 1
ATOM 578 O O . HIS A 1 72 ? -2.323 -7.922 -9.875 1.00 95.31 72 HIS A O 1
ATOM 584 N N . ASP A 1 73 ? -4.042 -6.491 -9.701 1.00 92.25 73 ASP A N 1
ATOM 585 C CA . ASP A 1 73 ? -4.382 -6.500 -11.131 1.00 92.25 73 ASP A CA 1
ATOM 586 C C . ASP A 1 73 ? -3.330 -5.841 -12.038 1.00 92.25 73 ASP A C 1
ATOM 588 O O . ASP A 1 73 ? -3.355 -6.041 -13.261 1.00 92.25 73 ASP A O 1
ATOM 592 N N . VAL A 1 74 ? -2.437 -5.004 -11.492 1.00 91.00 74 VAL A N 1
ATOM 593 C CA . VAL A 1 74 ? -1.466 -4.230 -12.288 1.00 91.00 74 VAL A CA 1
ATOM 594 C C . VAL A 1 74 ? -0.020 -4.654 -12.095 1.00 91.00 74 VAL A C 1
ATOM 596 O O . VAL A 1 74 ? 0.766 -4.445 -13.016 1.00 91.00 74 VAL A O 1
ATOM 599 N N . VAL A 1 75 ? 0.349 -5.234 -10.948 1.00 91.12 75 VAL A N 1
ATOM 600 C CA . VAL A 1 75 ? 1.761 -5.419 -10.572 1.00 91.12 75 VAL A CA 1
ATOM 601 C C . VAL A 1 75 ? 2.547 -6.280 -11.568 1.00 91.12 75 VAL A C 1
ATOM 603 O O . VAL A 1 75 ? 3.699 -5.969 -11.850 1.00 91.12 75 VAL A O 1
ATOM 606 N N . GLY A 1 76 ? 1.917 -7.302 -12.157 1.00 86.31 76 GLY A N 1
ATOM 607 C CA . GLY A 1 76 ? 2.544 -8.186 -13.150 1.00 86.31 76 GLY A CA 1
ATOM 608 C C . GLY A 1 76 ? 2.513 -7.670 -14.595 1.00 86.31 76 GLY A C 1
ATOM 609 O O . GLY A 1 76 ? 2.996 -8.349 -15.496 1.00 86.31 76 GLY A O 1
ATOM 610 N N . LYS A 1 77 ? 1.917 -6.500 -14.855 1.00 86.75 77 LYS A N 1
ATOM 611 C CA . LYS A 1 77 ? 1.805 -5.918 -16.205 1.00 86.75 77 LYS A CA 1
ATOM 612 C C . LYS A 1 77 ? 2.997 -4.991 -16.495 1.00 86.75 77 LYS A C 1
ATOM 614 O O . LYS A 1 77 ? 3.634 -4.512 -15.558 1.00 86.75 77 LYS A O 1
ATOM 619 N N . PRO A 1 78 ? 3.279 -4.642 -17.765 1.00 84.38 78 PRO A N 1
ATOM 620 C CA . PRO A 1 78 ? 4.281 -3.625 -18.089 1.00 84.38 78 PRO A CA 1
ATOM 621 C C . PRO A 1 78 ? 4.047 -2.309 -17.324 1.00 84.38 78 PRO A C 1
ATOM 623 O O . PRO A 1 78 ? 2.918 -1.793 -17.265 1.00 84.38 78 PRO A O 1
ATOM 626 N N . GLY A 1 79 ? 5.114 -1.792 -16.702 1.00 89.06 79 GLY A N 1
ATOM 627 C CA . GLY A 1 79 ? 5.064 -0.637 -15.797 1.00 89.06 79 GLY A CA 1
ATOM 628 C C . GLY A 1 79 ? 4.280 -0.882 -14.500 1.00 89.06 79 GLY A C 1
ATOM 629 O O . GLY A 1 79 ? 3.841 0.069 -13.856 1.00 89.06 79 GLY A O 1
ATOM 630 N N . GLY A 1 80 ? 4.046 -2.144 -14.129 1.00 93.19 80 GLY A N 1
ATOM 631 C CA . GLY A 1 80 ? 3.222 -2.538 -12.988 1.00 93.19 80 GLY A CA 1
ATOM 632 C C . GLY A 1 80 ? 3.706 -1.950 -11.669 1.00 93.19 80 GLY A C 1
ATOM 633 O O . GLY A 1 80 ? 2.894 -1.454 -10.895 1.00 93.19 80 GLY A O 1
ATOM 634 N N . PHE A 1 81 ? 5.022 -1.888 -11.452 1.00 97.25 81 PHE A N 1
ATOM 635 C CA . PHE A 1 81 ? 5.586 -1.294 -10.241 1.00 97.25 81 PHE A CA 1
ATOM 636 C C . PHE A 1 81 ? 5.298 0.214 -10.115 1.00 97.25 81 PHE A C 1
ATOM 638 O O . PHE A 1 81 ? 4.878 0.673 -9.052 1.00 97.25 81 PHE A O 1
ATOM 645 N N . ALA A 1 82 ? 5.430 0.984 -11.202 1.00 96.94 82 ALA A N 1
ATOM 646 C CA . ALA A 1 82 ? 5.068 2.405 -11.214 1.00 96.94 82 ALA A CA 1
ATOM 647 C C . ALA A 1 82 ? 3.574 2.611 -10.903 1.00 96.94 82 ALA A C 1
ATOM 649 O O . ALA A 1 82 ? 3.202 3.487 -10.119 1.00 96.94 82 ALA A O 1
ATOM 650 N N . LYS A 1 83 ? 2.707 1.755 -11.462 1.00 95.75 83 LYS A N 1
ATOM 651 C CA . LYS A 1 83 ? 1.260 1.766 -11.183 1.00 95.75 83 LYS A CA 1
ATOM 652 C C . LYS A 1 83 ? 0.965 1.426 -9.723 1.00 95.75 83 LYS A C 1
ATOM 654 O O . LYS A 1 83 ? 0.132 2.087 -9.112 1.00 95.75 83 LYS A O 1
ATOM 659 N N . THR A 1 84 ? 1.685 0.470 -9.140 1.00 97.31 84 THR A N 1
ATOM 660 C CA . THR A 1 84 ? 1.613 0.154 -7.707 1.00 97.31 84 THR A CA 1
ATOM 661 C C . THR A 1 84 ? 1.949 1.374 -6.848 1.00 97.31 84 THR A C 1
ATOM 663 O O . THR A 1 84 ? 1.174 1.719 -5.956 1.00 97.31 84 THR A O 1
ATOM 666 N N . THR A 1 85 ? 3.046 2.082 -7.139 1.00 98.12 85 THR A N 1
ATOM 667 C CA . THR A 1 85 ? 3.408 3.325 -6.429 1.00 98.12 85 THR A CA 1
ATOM 668 C C . THR A 1 85 ? 2.318 4.390 -6.564 1.00 98.12 85 THR A C 1
ATOM 670 O O . THR A 1 85 ? 1.940 5.014 -5.570 1.00 98.12 85 THR A O 1
ATOM 673 N N . TYR A 1 86 ? 1.747 4.551 -7.762 1.00 97.19 86 TYR A N 1
ATOM 674 C CA . TYR A 1 86 ? 0.632 5.468 -7.994 1.00 97.19 86 TYR A CA 1
ATOM 675 C C . TYR A 1 86 ? -0.614 5.116 -7.170 1.00 97.19 86 TYR A C 1
ATOM 677 O O . TYR A 1 86 ? -1.228 6.008 -6.577 1.00 97.19 86 TYR A O 1
ATOM 685 N N . ILE A 1 87 ? -0.966 3.830 -7.085 1.00 97.00 87 ILE A N 1
ATOM 686 C CA . ILE A 1 87 ? -2.116 3.374 -6.297 1.00 97.00 87 ILE A CA 1
ATOM 687 C C . ILE A 1 87 ? -1.900 3.660 -4.806 1.00 97.00 87 ILE A C 1
ATOM 689 O O . ILE A 1 87 ? -2.809 4.155 -4.139 1.00 97.00 87 ILE A O 1
ATOM 693 N N . ILE A 1 88 ? -0.689 3.403 -4.301 1.00 97.38 88 ILE A N 1
ATOM 694 C CA . ILE A 1 88 ? -0.338 3.584 -2.888 1.00 97.38 88 ILE A CA 1
ATOM 695 C C . ILE A 1 88 ? -0.298 5.067 -2.497 1.00 97.38 88 ILE A C 1
ATOM 697 O O . ILE A 1 88 ? -0.858 5.432 -1.465 1.00 97.38 88 ILE A O 1
ATOM 701 N N . ASN A 1 89 ? 0.384 5.918 -3.273 1.00 97.31 89 ASN A N 1
ATOM 702 C CA . ASN A 1 89 ? 0.639 7.305 -2.867 1.00 97.31 89 ASN A CA 1
ATOM 703 C C . ASN A 1 89 ? 0.888 8.273 -4.039 1.00 97.31 89 ASN A C 1
ATOM 705 O O . ASN A 1 89 ? 1.688 9.208 -3.945 1.00 97.31 89 ASN A O 1
ATOM 709 N N . GLY A 1 90 ? 0.203 8.069 -5.165 1.00 96.38 90 GLY A N 1
ATOM 710 C CA . GLY A 1 90 ? 0.482 8.796 -6.404 1.00 96.38 90 GLY A CA 1
ATOM 711 C C . GLY A 1 90 ? 0.365 10.317 -6.315 1.00 96.38 90 GLY A C 1
ATOM 712 O O . GLY A 1 90 ? 1.101 11.015 -7.001 1.00 96.38 90 GLY A O 1
ATOM 713 N N . GLY A 1 91 ? -0.492 10.839 -5.431 1.00 94.81 91 GLY A N 1
ATOM 714 C CA . GLY A 1 91 ? -0.619 12.284 -5.212 1.00 94.81 91 GLY A CA 1
ATOM 715 C C . GLY A 1 91 ? 0.624 12.942 -4.601 1.00 94.81 91 GLY A C 1
ATOM 716 O O . GLY A 1 91 ? 0.789 14.152 -4.728 1.00 94.81 91 GLY A O 1
ATOM 717 N N . LEU A 1 92 ? 1.497 12.166 -3.949 1.00 97.19 92 LEU A N 1
ATOM 718 C CA . LEU A 1 92 ? 2.732 12.670 -3.347 1.00 97.19 92 LEU A CA 1
ATOM 719 C C . 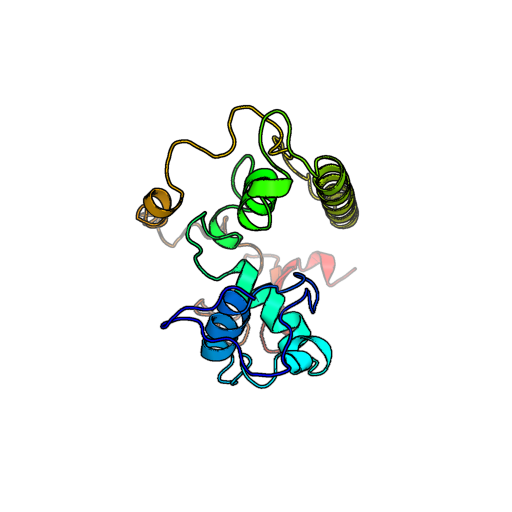LEU A 1 92 ? 3.991 12.216 -4.083 1.00 97.19 92 LEU A C 1
ATOM 721 O O . LEU A 1 92 ? 5.011 12.887 -3.961 1.00 97.19 92 LEU A O 1
ATOM 725 N N . GLU A 1 93 ? 3.942 11.097 -4.807 1.00 98.19 93 GLU A N 1
ATOM 726 C CA . GLU A 1 93 ? 5.142 10.434 -5.338 1.00 98.19 93 GLU A CA 1
ATOM 727 C C . GLU A 1 93 ? 5.220 10.384 -6.871 1.00 98.19 93 GLU A C 1
ATOM 729 O O . GLU A 1 93 ? 6.307 10.150 -7.393 1.00 98.19 93 GLU A O 1
ATOM 734 N N . CYS A 1 94 ? 4.122 10.638 -7.594 1.00 97.69 94 CYS A N 1
ATOM 735 C CA . CYS A 1 94 ? 4.061 10.492 -9.053 1.00 97.69 94 CYS A CA 1
ATOM 736 C C . CYS A 1 94 ? 3.838 11.820 -9.797 1.00 97.69 94 CYS A C 1
ATOM 738 O O . CYS A 1 94 ? 3.374 12.809 -9.228 1.00 97.69 94 CYS A O 1
ATOM 740 N N . GLY A 1 95 ? 4.133 11.818 -11.099 1.00 97.00 95 GLY A N 1
ATOM 741 C CA . GLY A 1 95 ? 4.053 12.983 -11.983 1.00 97.00 95 GLY A CA 1
ATOM 742 C C . GLY A 1 95 ? 5.410 13.654 -12.222 1.00 97.00 95 GLY A C 1
ATOM 743 O O . GLY A 1 95 ? 6.436 13.219 -11.713 1.00 97.00 95 GLY A O 1
ATOM 744 N N . VAL A 1 96 ? 5.426 14.739 -13.003 1.00 96.25 96 VAL A N 1
ATOM 745 C CA . VAL A 1 96 ? 6.674 15.386 -13.467 1.00 96.25 96 VAL A CA 1
ATOM 746 C C . VAL A 1 96 ? 7.487 16.029 -12.330 1.00 96.25 96 VAL A C 1
ATOM 748 O O . VAL A 1 96 ? 8.708 16.123 -12.422 1.00 96.25 96 VAL A O 1
ATOM 751 N N . ASN A 1 97 ? 6.842 16.481 -11.249 1.00 94.81 97 ASN A N 1
ATOM 752 C CA . ASN A 1 97 ? 7.539 17.063 -10.096 1.00 94.81 97 ASN A CA 1
ATOM 753 C C . ASN A 1 97 ? 6.758 16.841 -8.785 1.00 94.81 97 ASN A C 1
ATOM 755 O O . ASN A 1 97 ? 6.142 17.778 -8.269 1.00 94.81 97 ASN A O 1
ATOM 759 N N . PRO A 1 98 ? 6.745 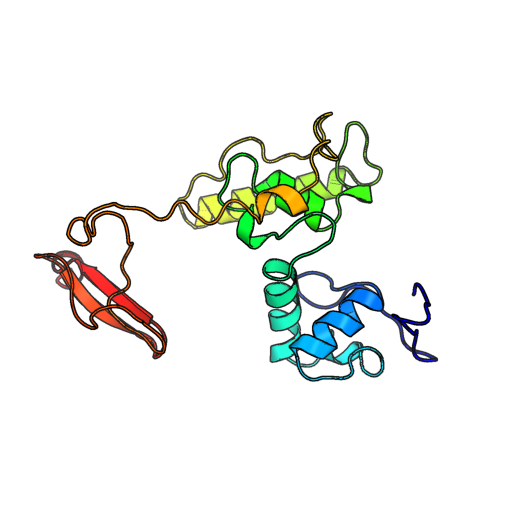15.607 -8.254 1.00 96.62 98 PRO A N 1
ATOM 760 C CA . PRO A 1 98 ? 5.997 15.290 -7.051 1.00 96.62 98 PRO A CA 1
ATOM 761 C C . PRO A 1 98 ? 6.675 15.853 -5.793 1.00 96.62 98 PRO A C 1
ATOM 763 O O . PRO A 1 98 ? 7.909 15.915 -5.725 1.00 96.62 98 PRO A O 1
ATOM 766 N N . PRO A 1 99 ? 5.894 16.207 -4.757 1.00 97.00 99 PRO A N 1
ATOM 767 C CA . PRO A 1 99 ? 6.427 16.769 -3.516 1.00 97.00 99 PRO A CA 1
ATOM 768 C C . PRO A 1 99 ? 7.296 15.779 -2.724 1.00 97.00 99 PRO A C 1
ATOM 770 O O . PRO A 1 99 ? 8.178 16.208 -1.986 1.00 97.00 99 PRO A O 1
ATOM 773 N N . ASN A 1 100 ? 7.086 14.469 -2.882 1.00 95.88 100 ASN A N 1
ATOM 774 C CA . ASN A 1 100 ? 7.804 13.411 -2.169 1.00 95.88 100 ASN A CA 1
ATOM 775 C C . ASN A 1 100 ? 8.525 12.444 -3.130 1.00 95.88 100 ASN A C 1
ATOM 777 O O . ASN A 1 100 ? 8.454 11.222 -3.001 1.00 95.88 100 ASN A O 1
ATOM 781 N N . LYS A 1 101 ? 9.235 12.998 -4.117 1.00 95.25 101 LYS A N 1
ATOM 782 C CA . LYS A 1 101 ? 9.936 12.224 -5.155 1.00 95.25 101 LYS A CA 1
ATOM 783 C C . LYS A 1 101 ? 10.997 11.242 -4.647 1.00 95.25 101 LYS A C 1
ATOM 785 O O . LYS A 1 101 ? 11.274 10.239 -5.301 1.00 95.25 101 LYS A O 1
ATOM 790 N N . ASP A 1 102 ? 11.607 11.497 -3.493 1.00 97.12 102 ASP A N 1
ATOM 791 C CA . ASP A 1 102 ? 12.650 10.608 -2.972 1.00 97.12 102 ASP A CA 1
ATOM 792 C C . ASP A 1 102 ? 12.077 9.310 -2.383 1.00 97.12 102 ASP A C 1
ATOM 794 O O . ASP A 1 102 ? 12.760 8.285 -2.398 1.00 97.12 102 ASP A O 1
ATOM 798 N N . SER A 1 103 ? 10.809 9.306 -1.953 1.00 96.56 103 SER A N 1
ATOM 799 C CA . SER A 1 103 ? 10.157 8.086 -1.457 1.00 96.56 103 SER A CA 1
ATOM 800 C C . SER A 1 103 ? 10.024 7.020 -2.543 1.00 96.56 103 SER A C 1
ATOM 802 O O . SER A 1 103 ? 10.316 5.852 -2.281 1.00 96.56 103 SER A O 1
ATOM 804 N N . GLU A 1 104 ? 9.697 7.401 -3.782 1.00 97.06 104 GLU A N 1
ATOM 805 C CA . GLU A 1 104 ? 9.648 6.441 -4.889 1.00 97.06 104 GLU A CA 1
ATOM 806 C C . GLU A 1 104 ? 11.015 5.782 -5.119 1.00 97.06 104 GLU A C 1
ATOM 808 O O . GLU A 1 104 ? 11.091 4.569 -5.318 1.00 97.06 104 GLU A O 1
ATOM 813 N N . LYS A 1 105 ? 12.111 6.548 -5.050 1.00 96.19 105 LYS A N 1
ATOM 814 C CA . LYS A 1 105 ? 13.462 6.003 -5.256 1.00 96.19 105 LYS A CA 1
ATOM 815 C C . LYS A 1 105 ? 13.757 4.873 -4.271 1.00 96.19 105 LYS A C 1
ATOM 817 O O . LYS A 1 105 ? 14.322 3.852 -4.657 1.00 96.19 105 LYS A O 1
ATOM 822 N N . VAL A 1 106 ? 13.324 5.022 -3.017 1.00 97.75 106 VAL A N 1
ATOM 823 C CA . VAL A 1 106 ? 13.459 3.982 -1.985 1.00 97.75 106 VAL A CA 1
ATOM 824 C C . VAL A 1 106 ? 12.586 2.762 -2.300 1.00 97.75 106 VAL A C 1
ATOM 826 O O . VAL A 1 106 ? 13.031 1.627 -2.099 1.00 97.75 106 VAL A O 1
ATOM 829 N N . ARG A 1 107 ? 11.375 2.964 -2.841 1.00 98.06 107 ARG A N 1
ATOM 830 C CA . ARG A 1 107 ? 10.505 1.866 -3.300 1.00 98.06 107 ARG A CA 1
ATOM 831 C C . ARG A 1 107 ? 11.166 1.073 -4.423 1.00 98.06 107 ARG A C 1
ATOM 833 O O . ARG A 1 107 ? 11.280 -0.144 -4.300 1.00 98.06 107 ARG A O 1
ATOM 840 N N . ILE A 1 108 ? 11.648 1.755 -5.465 1.00 98.12 108 ILE A N 1
ATOM 841 C CA . ILE A 1 108 ? 12.328 1.133 -6.611 1.00 98.12 108 ILE A CA 1
ATOM 842 C C . ILE A 1 108 ? 13.569 0.372 -6.136 1.00 98.12 108 ILE A C 1
ATOM 844 O O . ILE A 1 108 ? 13.741 -0.793 -6.482 1.00 98.12 108 ILE A O 1
ATOM 848 N N . ALA A 1 109 ? 14.402 0.983 -5.288 1.00 97.75 109 ALA A N 1
ATOM 849 C CA . ALA A 1 109 ? 15.598 0.331 -4.756 1.00 97.75 109 ALA A CA 1
ATOM 850 C C . ALA A 1 109 ? 15.266 -0.950 -3.970 1.00 97.75 109 ALA A C 1
ATOM 852 O O . ALA A 1 109 ? 15.919 -1.979 -4.153 1.00 97.75 109 ALA A O 1
ATOM 853 N N . SER A 1 110 ? 14.230 -0.911 -3.127 1.00 98.06 110 SER A N 1
ATOM 854 C CA . SER A 1 110 ? 13.787 -2.077 -2.352 1.00 98.06 110 SER A CA 1
ATOM 855 C C . SER A 1 110 ? 13.235 -3.180 -3.254 1.00 98.06 110 SER A C 1
ATOM 857 O O . SER A 1 110 ? 13.596 -4.343 -3.093 1.00 98.06 110 SER A O 1
ATOM 859 N N . TYR A 1 111 ? 12.408 -2.822 -4.236 1.00 97.94 111 TYR A N 1
ATOM 860 C CA . TYR A 1 111 ? 11.845 -3.768 -5.194 1.00 97.94 111 TYR A CA 1
ATOM 861 C C . TYR A 1 111 ? 12.924 -4.453 -6.033 1.00 97.94 111 TYR A C 1
ATOM 863 O O . TYR A 1 111 ? 12.961 -5.680 -6.088 1.00 97.94 111 TYR A O 1
ATOM 871 N N . THR A 1 112 ? 13.864 -3.688 -6.592 1.00 96.88 112 THR A N 1
ATOM 872 C CA . THR A 1 112 ? 15.003 -4.235 -7.341 1.00 96.88 112 THR A CA 1
ATOM 873 C C . THR A 1 112 ? 15.861 -5.145 -6.466 1.00 96.88 112 THR A C 1
ATOM 875 O O . THR A 1 112 ? 16.257 -6.224 -6.903 1.00 96.88 112 THR A O 1
ATOM 878 N N . LYS A 1 113 ? 16.108 -4.767 -5.203 1.00 97.81 113 LYS A N 1
ATOM 879 C CA . LYS A 1 113 ? 16.825 -5.624 -4.250 1.00 97.81 113 LYS A CA 1
ATOM 880 C C . LYS A 1 113 ? 16.117 -6.968 -4.057 1.00 97.81 113 LYS A C 1
ATOM 882 O O . LYS A 1 113 ? 16.783 -7.999 -4.092 1.00 97.81 113 LYS A O 1
ATOM 887 N N . PHE A 1 114 ? 14.798 -6.975 -3.862 1.00 97.75 114 PHE A N 1
ATOM 888 C CA . PHE A 1 114 ? 14.045 -8.219 -3.688 1.00 97.75 114 PHE A CA 1
ATOM 889 C C . PHE A 1 114 ? 13.968 -9.051 -4.971 1.00 97.75 114 PHE A C 1
ATOM 891 O O . PHE A 1 114 ? 14.133 -10.263 -4.895 1.00 97.75 114 PHE A O 1
ATOM 898 N N . CYS A 1 115 ? 13.820 -8.424 -6.141 1.00 96.25 115 CYS A N 1
ATOM 899 C CA . CYS A 1 115 ? 13.875 -9.125 -7.427 1.00 96.25 115 CYS A CA 1
ATOM 900 C C . CYS A 1 115 ? 15.216 -9.852 -7.611 1.00 96.25 115 CYS A C 1
ATOM 902 O O . CYS A 1 115 ? 15.236 -11.039 -7.924 1.00 96.25 115 CYS A O 1
ATOM 904 N N . ASN A 1 116 ? 16.328 -9.178 -7.298 1.00 95.44 116 ASN A N 1
ATOM 905 C CA . ASN A 1 116 ? 17.664 -9.772 -7.366 1.00 95.44 116 ASN A CA 1
ATOM 906 C C . ASN A 1 116 ? 17.831 -10.955 -6.402 1.00 95.44 116 ASN A C 1
ATOM 908 O O . ASN A 1 116 ? 18.407 -11.970 -6.780 1.00 95.44 116 ASN A O 1
ATOM 912 N N . LEU A 1 117 ? 17.320 -10.844 -5.170 1.00 95.50 117 LEU A N 1
ATOM 913 C CA . LEU A 1 117 ? 17.357 -11.945 -4.197 1.00 95.50 117 LEU A CA 1
ATOM 914 C C . LEU A 1 117 ? 16.545 -13.162 -4.657 1.00 95.50 117 LEU A C 1
ATOM 916 O O . LEU A 1 117 ? 16.911 -14.289 -4.339 1.00 95.50 117 LEU A O 1
ATOM 920 N N . LEU A 1 118 ? 15.463 -12.934 -5.401 1.00 95.94 118 LEU A N 1
ATOM 921 C CA . LEU A 1 118 ? 14.599 -13.979 -5.951 1.00 95.94 118 LEU A CA 1
ATOM 922 C C . LEU A 1 118 ? 15.062 -14.490 -7.327 1.00 95.94 118 LEU A C 1
ATOM 924 O O . LEU A 1 118 ? 14.449 -15.404 -7.867 1.00 95.94 118 LEU A O 1
ATOM 928 N N . GLY A 1 119 ? 16.124 -13.918 -7.906 1.00 95.56 119 GLY A N 1
ATOM 929 C CA . GLY A 1 119 ? 16.629 -14.306 -9.225 1.00 95.56 119 GLY A CA 1
ATOM 930 C C . GLY A 1 119 ? 15.710 -13.926 -10.392 1.00 95.56 119 GLY A C 1
ATOM 931 O O . GLY A 1 119 ? 15.796 -14.539 -11.453 1.00 95.56 119 GLY A O 1
ATOM 932 N N . ILE A 1 120 ? 14.838 -12.928 -10.214 1.00 93.88 120 ILE A N 1
ATOM 933 C CA . ILE A 1 120 ? 13.903 -12.453 -11.244 1.00 93.88 120 ILE A CA 1
ATOM 934 C C . ILE A 1 120 ? 14.265 -11.041 -11.712 1.00 93.88 120 ILE A C 1
ATOM 936 O O . ILE A 1 120 ? 14.808 -10.233 -10.957 1.00 93.88 120 ILE A O 1
ATOM 940 N N . ALA A 1 121 ? 13.939 -10.717 -12.964 1.00 92.12 121 ALA A N 1
ATOM 941 C CA . ALA A 1 121 ? 14.094 -9.359 -13.472 1.00 92.12 121 ALA A CA 1
ATOM 942 C C . ALA A 1 121 ? 13.007 -8.437 -12.877 1.00 92.12 121 ALA A C 1
ATOM 944 O O . ALA A 1 121 ? 11.836 -8.816 -12.879 1.00 92.12 121 ALA A O 1
ATOM 945 N N . PRO A 1 122 ? 13.344 -7.211 -12.428 1.00 89.81 122 PRO A N 1
ATOM 946 C CA . PRO A 1 122 ? 12.351 -6.270 -11.900 1.00 89.81 122 PRO A CA 1
ATOM 947 C C . PRO A 1 122 ? 11.387 -5.741 -12.977 1.00 89.81 122 PRO A C 1
ATOM 949 O O . PRO A 1 122 ? 10.310 -5.242 -12.649 1.00 89.81 122 PRO A O 1
ATOM 952 N N . GLY A 1 123 ? 11.758 -5.864 -14.254 1.00 90.06 123 GLY A N 1
ATOM 953 C CA . GLY A 1 123 ? 11.030 -5.302 -15.387 1.00 90.06 123 GLY A CA 1
ATOM 954 C C . GLY A 1 123 ? 11.420 -3.853 -15.688 1.00 90.06 123 GLY A C 1
ATOM 955 O O . GLY A 1 123 ? 12.328 -3.284 -15.080 1.00 90.06 123 GLY A O 1
ATOM 956 N N . GLU A 1 124 ? 10.731 -3.267 -16.661 1.00 89.62 124 GLU A N 1
ATOM 957 C CA . GLU A 1 124 ? 10.953 -1.898 -17.135 1.00 89.62 124 GLU A CA 1
ATOM 958 C C . GLU A 1 124 ? 9.899 -0.926 -16.582 1.00 89.62 124 GLU A C 1
ATOM 960 O O . GLU A 1 124 ? 8.878 -1.336 -16.024 1.00 89.62 124 GLU A O 1
ATOM 965 N N . ASN A 1 125 ? 10.116 0.380 -16.783 1.00 93.62 125 ASN A N 1
ATOM 966 C CA . ASN A 1 125 ? 9.169 1.444 -16.420 1.00 93.62 125 ASN A CA 1
ATOM 967 C C . ASN A 1 125 ? 8.778 1.424 -14.929 1.00 93.62 125 ASN A C 1
ATOM 969 O O . ASN A 1 125 ? 7.602 1.465 -14.571 1.00 93.62 125 ASN A O 1
ATOM 973 N N . LEU A 1 126 ? 9.785 1.339 -14.052 1.00 95.94 126 LEU A N 1
ATOM 974 C CA . LEU A 1 126 ? 9.595 1.252 -12.598 1.00 95.94 126 LEU A CA 1
ATOM 975 C C . LEU A 1 126 ? 9.175 2.580 -11.950 1.00 95.94 126 LEU A C 1
ATOM 977 O O . LEU A 1 126 ? 8.646 2.566 -10.843 1.00 95.94 126 LEU A O 1
ATOM 981 N N . SER A 1 127 ? 9.409 3.715 -12.612 1.00 97.00 127 SER A N 1
ATOM 982 C CA . SER A 1 127 ? 9.079 5.040 -12.077 1.00 97.00 127 SER A CA 1
ATOM 983 C C . SER A 1 127 ? 7.760 5.573 -12.639 1.00 97.00 127 SER A C 1
ATOM 985 O O . SER A 1 127 ? 7.502 5.499 -13.839 1.00 97.00 127 SER A O 1
ATOM 987 N N . CYS A 1 128 ? 6.945 6.138 -11.754 1.00 97.31 128 CYS A N 1
ATOM 988 C CA . CYS A 1 128 ? 5.772 6.951 -12.025 1.00 97.31 128 CYS A CA 1
ATOM 989 C C . CYS A 1 128 ? 6.071 8.463 -12.034 1.00 97.31 128 CYS A C 1
ATOM 991 O O . CYS A 1 128 ? 5.143 9.269 -12.143 1.00 97.31 128 CYS A O 1
ATOM 993 N N . GLN A 1 129 ? 7.337 8.887 -11.936 1.00 97.06 129 GLN A N 1
ATOM 994 C CA . GLN A 1 129 ? 7.748 10.295 -12.044 1.00 97.06 129 GLN A CA 1
ATOM 995 C C . GLN A 1 129 ? 7.892 10.740 -13.503 1.00 97.06 129 GLN A C 1
ATOM 997 O O . GLN A 1 129 ? 8.933 11.230 -13.939 1.00 97.06 129 GLN A O 1
ATOM 1002 N N . THR A 1 130 ? 6.833 10.536 -14.283 1.00 95.25 130 THR A N 1
ATOM 1003 C CA . THR A 1 130 ? 6.765 10.889 -15.704 1.00 95.25 130 THR A CA 1
ATOM 1004 C C . THR A 1 130 ? 5.510 11.711 -15.986 1.00 95.25 130 THR A C 1
ATOM 1006 O O . THR A 1 130 ? 4.634 11.866 -15.132 1.00 95.25 130 THR A O 1
ATOM 1009 N N . SER A 1 131 ? 5.390 12.238 -17.205 1.00 94.56 131 SER A N 1
ATOM 1010 C CA . SER A 1 131 ? 4.162 12.893 -17.675 1.00 94.56 131 SER A CA 1
ATOM 1011 C C . SER A 1 131 ? 2.975 11.939 -17.853 1.00 94.56 131 SER A C 1
ATOM 1013 O O . SER A 1 131 ? 1.866 12.403 -18.110 1.00 94.56 131 SER A O 1
ATOM 1015 N N . ASP A 1 132 ? 3.190 10.627 -17.722 1.00 91.62 132 ASP A N 1
ATOM 1016 C CA . ASP A 1 132 ? 2.139 9.616 -17.873 1.00 91.62 132 ASP A CA 1
ATOM 1017 C C . ASP A 1 132 ? 1.290 9.457 -16.606 1.00 91.62 132 ASP A C 1
ATOM 1019 O O . ASP A 1 132 ? 0.263 8.779 -16.639 1.00 91.62 132 ASP A O 1
ATOM 1023 N N . PHE A 1 133 ? 1.695 10.083 -15.493 1.00 93.69 133 PHE A N 1
ATOM 1024 C CA . PHE A 1 133 ? 0.997 10.018 -14.213 1.00 93.69 133 PHE A CA 1
ATOM 1025 C C . PHE A 1 133 ? 0.463 11.396 -13.766 1.00 93.69 133 PHE A C 1
ATOM 1027 O O . PHE A 1 133 ? 1.208 12.379 -13.798 1.00 93.69 133 PHE A O 1
ATOM 1034 N N . PRO A 1 134 ? -0.802 11.480 -13.294 1.00 91.25 134 PRO A N 1
ATOM 1035 C CA . PRO A 1 134 ? -1.803 10.409 -13.289 1.00 91.25 134 PRO A CA 1
ATOM 1036 C C . PRO A 1 134 ? -2.215 10.028 -14.724 1.00 91.25 134 PRO A C 1
ATOM 1038 O O . PRO A 1 134 ? -2.297 10.902 -15.590 1.00 91.25 134 PRO A O 1
ATOM 1041 N N . PRO A 1 135 ? -2.497 8.747 -15.000 1.00 83.62 135 PRO A N 1
ATOM 1042 C CA . PRO A 1 135 ? -2.912 8.338 -16.333 1.00 83.62 135 PRO A CA 1
ATOM 1043 C C . PRO A 1 135 ? -4.282 8.905 -16.673 1.00 83.62 135 PRO A C 1
ATOM 1045 O O . PRO A 1 135 ? -5.181 8.997 -15.838 1.00 83.62 135 PRO A O 1
ATOM 1048 N N . LYS A 1 136 ? -4.437 9.261 -17.947 1.00 71.06 136 LYS A N 1
ATOM 1049 C CA . LYS A 1 136 ? -5.654 9.888 -18.475 1.00 71.06 136 LYS A CA 1
ATOM 1050 C C . LYS A 1 136 ? -6.846 8.930 -18.528 1.00 71.06 136 LYS A C 1
ATOM 1052 O O . LYS A 1 136 ? -7.983 9.376 -18.428 1.00 71.06 136 LYS A O 1
ATOM 1057 N N . ALA A 1 137 ? -6.596 7.632 -18.697 1.00 65.81 137 ALA A N 1
ATOM 1058 C CA . ALA A 1 137 ? -7.629 6.608 -18.628 1.00 65.81 137 ALA A CA 1
ATOM 1059 C C . ALA A 1 137 ? -7.817 6.164 -17.171 1.00 65.81 137 ALA A C 1
ATOM 1061 O O . ALA A 1 137 ? -6.849 5.813 -16.495 1.00 65.81 137 ALA A O 1
ATOM 1062 N N . SER A 1 138 ? -9.061 6.158 -16.692 1.00 56.22 138 SER A N 1
ATOM 1063 C CA . SER A 1 138 ? -9.384 5.641 -15.363 1.00 56.22 138 SER A CA 1
ATOM 1064 C C . SER A 1 138 ? -9.080 4.143 -15.292 1.00 56.22 138 SER A C 1
AT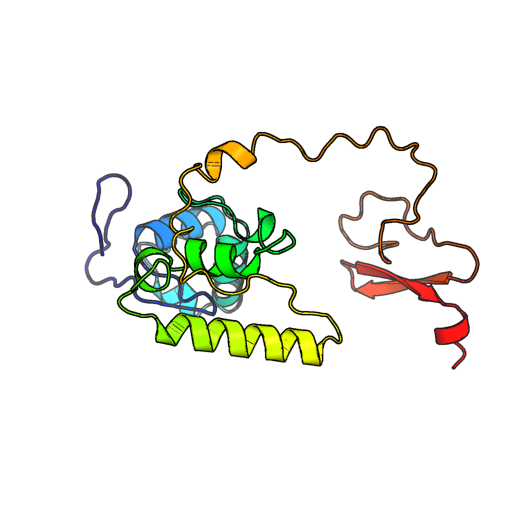OM 1066 O O . SER A 1 138 ? -9.584 3.377 -16.115 1.00 56.22 138 SER A O 1
ATOM 1068 N N . TYR A 1 139 ? -8.347 3.704 -14.268 1.00 53.16 139 TYR A N 1
ATOM 1069 C CA . TYR A 1 139 ? -8.082 2.278 -14.035 1.00 53.16 139 TYR A CA 1
ATOM 1070 C C . TYR A 1 139 ? -9.350 1.453 -13.751 1.00 53.16 139 TYR A C 1
ATOM 1072 O O . TYR A 1 139 ? -9.318 0.235 -13.874 1.00 53.16 139 TYR A O 1
ATOM 1080 N N . ALA A 1 140 ? -10.478 2.098 -13.433 1.00 42.47 140 ALA A N 1
ATOM 1081 C CA . ALA A 1 140 ? -11.778 1.437 -13.330 1.00 42.47 140 ALA A CA 1
ATOM 1082 C C . ALA A 1 140 ? -12.232 0.804 -14.663 1.00 42.47 140 ALA A C 1
ATOM 1084 O O . ALA A 1 140 ? -12.901 -0.219 -14.653 1.00 42.47 140 ALA A O 1
ATOM 1085 N N . ALA A 1 141 ? -11.814 1.357 -15.809 1.00 37.38 141 ALA A N 1
ATOM 1086 C CA . ALA A 1 141 ? -12.232 0.896 -17.136 1.00 37.38 141 ALA A CA 1
ATOM 1087 C C . ALA A 1 141 ? -11.444 -0.320 -17.664 1.00 37.38 141 ALA A C 1
ATOM 1089 O O . ALA A 1 141 ? -11.789 -0.862 -18.709 1.00 37.38 141 ALA A O 1
ATOM 1090 N N . VAL A 1 142 ? -10.382 -0.760 -16.974 1.00 39.97 142 VAL A N 1
ATOM 1091 C CA . VAL A 1 142 ? -9.638 -1.987 -17.333 1.00 39.97 142 VAL A CA 1
ATOM 1092 C C . VAL A 1 142 ? -10.080 -3.216 -16.534 1.00 39.97 142 VAL A C 1
ATOM 1094 O O . VAL A 1 142 ? -9.605 -4.309 -16.827 1.00 39.97 142 VAL A O 1
ATOM 1097 N N . ALA A 1 143 ? -11.002 -3.060 -15.575 1.00 38.88 143 ALA A N 1
ATOM 1098 C CA . ALA A 1 143 ? -11.601 -4.171 -14.832 1.00 38.88 143 ALA A CA 1
ATOM 1099 C C . ALA A 1 143 ? -12.683 -4.930 -15.634 1.00 38.88 143 ALA A C 1
ATOM 1101 O O . ALA A 1 143 ? -12.988 -6.071 -15.301 1.00 38.88 143 ALA A O 1
ATOM 1102 N N . ASP A 1 144 ? -13.211 -4.338 -16.714 1.00 31.77 144 ASP A N 1
ATOM 1103 C CA . ASP A 1 144 ? -14.227 -4.961 -17.583 1.00 31.77 144 ASP A CA 1
ATOM 1104 C C . ASP A 1 144 ? -13.641 -5.779 -18.739 1.00 31.77 144 ASP A C 1
ATOM 1106 O O . ASP A 1 144 ? -14.371 -6.459 -19.464 1.00 31.77 144 ASP A O 1
ATOM 1110 N N . VAL A 1 145 ? -12.316 -5.777 -18.909 1.00 36.28 145 VAL A N 1
ATOM 1111 C CA . VAL A 1 145 ? -11.683 -6.808 -19.727 1.00 36.28 145 VAL A CA 1
ATOM 1112 C C . VAL A 1 145 ? -11.518 -8.003 -18.808 1.00 36.28 145 VAL A C 1
ATOM 1114 O O . VAL A 1 145 ? -10.484 -8.165 -18.157 1.00 36.28 145 VAL A O 1
ATOM 1117 N N . ALA A 1 146 ? -12.572 -8.823 -18.729 1.00 33.41 146 ALA A N 1
ATOM 1118 C CA . ALA A 1 146 ? -12.431 -10.207 -18.307 1.00 33.41 146 ALA A CA 1
ATOM 1119 C C . ALA A 1 146 ? -11.117 -10.721 -18.899 1.00 33.41 146 ALA A C 1
ATOM 1121 O O . ALA A 1 146 ? -10.866 -10.510 -20.094 1.00 33.41 146 ALA A O 1
ATOM 1122 N N . ALA A 1 147 ? -10.266 -11.331 -18.062 1.00 38.28 147 ALA A N 1
ATOM 1123 C CA . ALA A 1 147 ? -9.141 -12.110 -18.561 1.00 38.28 147 ALA A CA 1
ATOM 1124 C C . ALA A 1 147 ? -9.663 -12.873 -19.782 1.00 38.28 147 ALA A C 1
ATOM 1126 O O . ALA A 1 147 ? -10.739 -13.472 -19.653 1.00 38.28 147 ALA A O 1
ATOM 1127 N N . PRO A 1 148 ? -9.033 -12.735 -20.969 1.00 32.25 148 PRO A N 1
ATOM 1128 C CA . PRO A 1 148 ? -9.584 -13.312 -22.181 1.00 32.25 148 PRO A CA 1
ATOM 1129 C C . PRO A 1 148 ? -9.926 -14.748 -21.836 1.00 32.25 148 PRO A C 1
ATOM 1131 O O . PRO A 1 148 ? -9.062 -15.459 -21.323 1.00 32.25 148 PRO A O 1
ATOM 1134 N N . ALA A 1 149 ? -11.200 -15.119 -21.996 1.00 38.97 149 ALA A N 1
ATOM 1135 C CA . ALA A 1 149 ? -11.610 -16.498 -21.851 1.00 38.97 149 ALA A CA 1
ATOM 1136 C C . ALA A 1 149 ? -10.735 -17.249 -22.844 1.00 38.97 149 ALA A C 1
ATOM 1138 O O . ALA A 1 149 ? -10.926 -17.143 -24.057 1.00 38.97 149 ALA A O 1
ATOM 1139 N N . THR A 1 150 ? -9.677 -17.875 -22.340 1.00 36.75 150 THR A N 1
ATOM 1140 C CA . THR A 1 150 ? -8.744 -18.602 -23.165 1.00 36.75 150 THR A CA 1
ATOM 1141 C C . THR A 1 150 ? -9.543 -19.787 -23.655 1.00 36.75 150 THR A C 1
ATOM 1143 O O . THR A 1 150 ? -9.736 -20.776 -22.962 1.00 36.75 150 THR A O 1
ATOM 1146 N N . THR A 1 151 ? -10.008 -19.695 -24.894 1.00 39.12 151 THR A N 1
ATOM 1147 C CA . THR A 1 151 ? -10.492 -20.826 -25.684 1.00 39.12 151 THR A CA 1
ATOM 1148 C C . THR A 1 151 ? -9.334 -21.757 -26.063 1.00 39.12 151 THR A C 1
ATOM 1150 O O . THR A 1 151 ? -9.405 -22.458 -27.071 1.00 39.12 151 THR A O 1
ATOM 1153 N N . ALA A 1 152 ? -8.239 -21.730 -25.297 1.00 41.16 152 ALA A N 1
ATOM 1154 C CA . ALA A 1 152 ? -7.150 -22.664 -25.440 1.00 41.16 152 ALA A CA 1
ATOM 1155 C C . ALA A 1 152 ? -7.686 -24.035 -25.003 1.00 41.16 152 ALA A C 1
ATOM 1157 O O . ALA A 1 152 ? -8.314 -24.130 -23.943 1.00 41.16 152 ALA A O 1
ATOM 1158 N N . PRO A 1 153 ? -7.499 -25.080 -25.820 1.00 38.88 153 PRO A N 1
ATOM 1159 C CA . PRO A 1 153 ? -7.900 -26.421 -25.445 1.00 38.88 153 PRO A CA 1
ATOM 1160 C C . PRO A 1 153 ? -7.261 -26.769 -24.099 1.00 38.88 153 PRO A C 1
ATOM 1162 O O . PRO A 1 153 ? -6.082 -26.504 -23.876 1.00 38.88 153 PRO A O 1
ATOM 1165 N N . VAL A 1 154 ? -8.050 -27.380 -23.217 1.00 47.00 154 VAL A N 1
ATOM 1166 C CA . VAL A 1 154 ? -7.686 -27.852 -21.865 1.00 47.00 154 VAL A CA 1
ATOM 1167 C C . VAL A 1 154 ? -6.521 -28.859 -21.822 1.00 47.00 154 VAL A C 1
ATOM 1169 O O . VAL A 1 154 ? -6.178 -29.357 -20.753 1.00 47.00 154 VAL A O 1
ATOM 1172 N N . ASP A 1 155 ? -5.875 -29.112 -22.959 1.00 40.28 155 ASP A N 1
ATOM 1173 C CA . ASP A 1 155 ? -4.868 -30.148 -23.154 1.00 40.28 155 ASP A CA 1
ATOM 1174 C C . ASP A 1 155 ? -3.429 -29.604 -23.251 1.00 40.28 155 ASP A C 1
ATOM 1176 O O . ASP A 1 155 ? -2.492 -30.395 -23.328 1.00 40.28 155 ASP A O 1
ATOM 1180 N N . ASP A 1 156 ? -3.210 -28.282 -23.180 1.00 44.09 156 ASP A N 1
ATOM 1181 C CA . ASP A 1 156 ? -1.860 -27.693 -23.110 1.00 44.09 156 ASP A CA 1
ATOM 1182 C C . ASP A 1 156 ? -1.599 -27.002 -21.760 1.00 44.09 156 ASP A C 1
ATOM 1184 O O . ASP A 1 156 ? -1.628 -25.782 -21.601 1.00 44.09 156 ASP A O 1
ATOM 1188 N N . LEU A 1 157 ? -1.330 -27.827 -20.746 1.00 44.88 157 LEU A N 1
ATOM 1189 C CA . LEU A 1 157 ? -0.958 -27.432 -19.380 1.00 44.88 157 LEU A CA 1
ATOM 1190 C C . LEU A 1 157 ? 0.508 -26.963 -19.267 1.00 44.88 157 LEU A C 1
ATOM 1192 O O . LEU A 1 157 ? 1.161 -27.153 -18.240 1.00 44.88 157 LEU A O 1
ATOM 1196 N N . SER A 1 158 ? 1.089 -26.386 -20.320 1.00 41.59 158 SER A N 1
ATOM 1197 C CA . SER A 1 158 ? 2.459 -25.858 -20.284 1.00 41.59 158 SER A CA 1
ATOM 1198 C C . SER A 1 158 ? 2.604 -24.481 -19.636 1.00 41.59 158 SER A C 1
ATOM 1200 O O . SER A 1 158 ? 3.734 -24.033 -19.466 1.00 41.59 158 SER A O 1
ATOM 1202 N N . PHE A 1 159 ? 1.504 -23.868 -19.189 1.00 39.66 159 PHE A N 1
ATOM 1203 C CA . PHE A 1 159 ? 1.506 -22.496 -18.672 1.00 39.66 159 PHE A CA 1
ATOM 1204 C C . PHE A 1 159 ? 1.164 -22.341 -17.175 1.00 39.66 159 PHE A C 1
ATOM 1206 O O . PHE A 1 159 ? 1.224 -21.228 -16.658 1.00 39.66 159 PHE A O 1
ATOM 1213 N N . TYR A 1 160 ? 0.840 -23.423 -16.455 1.00 43.41 160 TYR A N 1
ATOM 1214 C CA . TYR A 1 160 ? 0.658 -23.377 -14.997 1.00 43.41 160 TYR A CA 1
ATOM 1215 C C . TYR A 1 160 ? 1.866 -23.985 -14.290 1.00 43.41 160 TYR A C 1
ATOM 1217 O O . TYR A 1 160 ? 2.061 -25.201 -14.275 1.00 43.41 160 TYR A O 1
ATOM 1225 N N . ASP A 1 161 ? 2.674 -23.100 -13.718 1.00 52.88 161 ASP A N 1
ATOM 1226 C CA . ASP A 1 161 ? 3.730 -23.411 -12.766 1.00 52.88 161 ASP A CA 1
ATOM 1227 C C . ASP A 1 161 ? 3.192 -24.297 -11.634 1.00 52.88 161 ASP A C 1
ATOM 1229 O O . ASP A 1 161 ? 2.332 -23.887 -10.853 1.00 52.88 161 ASP A O 1
ATOM 1233 N N . GLY A 1 162 ? 3.734 -25.509 -11.540 1.00 70.56 162 GLY A N 1
ATOM 1234 C CA . GLY A 1 162 ? 4.012 -26.168 -10.270 1.00 70.56 162 GLY A CA 1
ATOM 1235 C C . GLY A 1 162 ? 2.839 -26.734 -9.472 1.00 70.56 162 GLY A C 1
ATOM 1236 O O . GLY A 1 162 ? 2.970 -27.848 -8.991 1.00 70.56 162 GLY A O 1
ATOM 1237 N N . GLN A 1 163 ? 1.709 -26.059 -9.272 1.00 86.44 163 GLN A N 1
ATOM 1238 C CA . GLN A 1 163 ? 0.769 -26.500 -8.238 1.00 86.44 163 GLN A CA 1
ATOM 1239 C C . GLN A 1 163 ? -0.007 -27.770 -8.627 1.00 86.44 163 GLN A C 1
ATOM 1241 O O . GLN A 1 163 ? -0.789 -27.789 -9.574 1.00 86.44 163 GLN A O 1
ATOM 1246 N N . CYS A 1 164 ? 0.145 -28.821 -7.825 1.00 89.31 16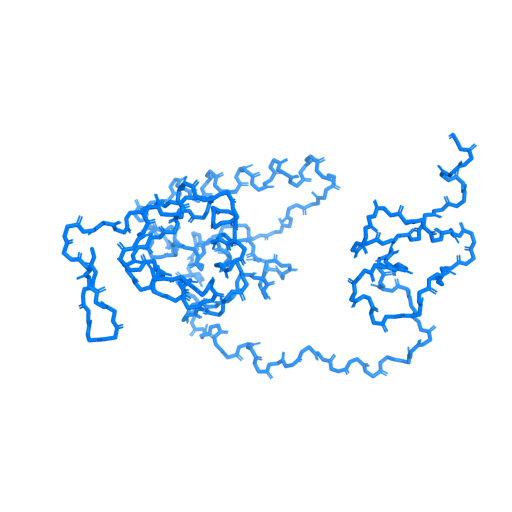4 CYS A N 1
ATOM 1247 C CA . CYS A 1 164 ? -0.500 -30.122 -8.006 1.00 89.31 164 CYS A CA 1
ATOM 1248 C C . CYS A 1 164 ? -1.420 -30.505 -6.839 1.00 89.31 164 CYS A C 1
ATOM 1250 O O . CYS A 1 164 ? -1.921 -31.628 -6.775 1.00 89.31 164 CYS A O 1
ATOM 1252 N N . GLY A 1 165 ? -1.642 -29.598 -5.886 1.00 90.56 165 GLY A N 1
ATOM 1253 C CA . GLY A 1 165 ? -2.503 -29.849 -4.736 1.00 90.56 165 GLY A CA 1
ATOM 1254 C C . GLY A 1 165 ? -2.504 -28.718 -3.713 1.00 90.56 165 GLY A C 1
ATOM 1255 O O . GLY A 1 165 ? -1.856 -27.684 -3.887 1.00 90.56 165 GLY A O 1
ATOM 1256 N N . GLY A 1 166 ? -3.255 -28.927 -2.634 1.00 89.12 166 GLY A N 1
ATOM 1257 C CA . GLY A 1 166 ? -3.447 -27.958 -1.559 1.00 89.12 166 GLY A CA 1
ATOM 1258 C C . GLY A 1 166 ? -4.918 -27.707 -1.245 1.00 89.12 166 GLY A C 1
ATOM 1259 O O . GLY A 1 166 ? -5.812 -27.970 -2.051 1.00 89.12 166 GLY A O 1
ATOM 1260 N N . ARG A 1 167 ? -5.189 -27.200 -0.047 1.00 79.69 167 ARG A N 1
ATOM 1261 C CA . ARG A 1 167 ? -6.526 -26.789 0.376 1.00 79.69 167 ARG A CA 1
ATOM 1262 C C . ARG A 1 167 ? -7.041 -25.696 -0.566 1.00 79.69 167 ARG A C 1
ATOM 1264 O O . ARG A 1 167 ? -6.379 -24.682 -0.746 1.00 79.69 167 ARG A O 1
ATOM 1271 N N . HIS A 1 168 ? -8.227 -25.919 -1.137 1.00 80.69 168 HIS A N 1
ATOM 1272 C CA . HIS A 1 168 ? -8.880 -25.089 -2.166 1.00 80.69 168 HIS A CA 1
ATOM 1273 C C . HIS A 1 168 ? -8.346 -25.221 -3.602 1.00 80.69 168 HIS A C 1
ATOM 1275 O O . HIS A 1 168 ? -8.864 -24.535 -4.484 1.00 80.69 168 HIS A O 1
ATOM 1281 N N . PHE A 1 169 ? -7.400 -26.129 -3.873 1.00 81.69 169 PHE A N 1
ATOM 1282 C CA . PHE A 1 169 ? -6.992 -26.439 -5.244 1.00 81.69 169 PHE A CA 1
ATOM 1283 C C . PHE A 1 169 ? -8.171 -27.022 -6.039 1.00 81.69 169 PHE A C 1
ATOM 1285 O O . PHE A 1 169 ? -8.773 -28.011 -5.627 1.00 81.69 169 PHE A O 1
ATOM 1292 N N . GLN A 1 170 ? -8.507 -26.387 -7.165 1.00 76.75 170 GLN A N 1
ATOM 1293 C CA . GLN A 1 170 ? -9.636 -26.773 -8.027 1.00 76.75 170 GLN A CA 1
ATOM 1294 C C . GLN A 1 170 ? -9.220 -27.710 -9.176 1.00 76.75 170 GLN A C 1
ATOM 1296 O O . GLN A 1 170 ? -10.074 -28.205 -9.907 1.00 76.75 170 GLN A O 1
ATOM 1301 N N . GLY A 1 171 ? -7.914 -27.938 -9.358 1.00 78.25 171 GLY A N 1
ATOM 1302 C CA . GLY A 1 171 ? -7.383 -28.847 -10.371 1.00 78.25 171 GLY A CA 1
ATOM 1303 C C . GLY A 1 171 ? -7.376 -30.310 -9.920 1.00 78.25 171 GLY A C 1
ATOM 1304 O O . GLY A 1 171 ? -7.712 -30.652 -8.784 1.00 78.25 171 GLY A O 1
ATOM 1305 N N . LYS A 1 172 ? -6.945 -31.204 -10.814 1.00 80.94 172 LYS A N 1
ATOM 1306 C CA . LYS A 1 172 ? -6.812 -32.630 -10.498 1.00 80.94 172 LYS A CA 1
ATOM 1307 C C . LYS A 1 172 ? -5.599 -32.850 -9.589 1.00 80.94 172 LYS A C 1
ATOM 1309 O O . LYS A 1 172 ? -4.459 -32.828 -10.047 1.00 80.94 172 LYS A O 1
ATOM 1314 N N . ALA A 1 173 ? -5.857 -33.038 -8.297 1.00 82.75 173 ALA A N 1
ATOM 1315 C CA . ALA A 1 173 ? -4.810 -33.228 -7.301 1.00 82.75 173 ALA A CA 1
ATOM 1316 C C . ALA A 1 173 ? -3.905 -34.429 -7.637 1.00 82.75 173 ALA A C 1
ATOM 1318 O O . ALA A 1 173 ? -4.382 -35.480 -8.067 1.00 82.75 173 ALA A O 1
ATOM 1319 N N . GLY A 1 174 ? -2.601 -34.267 -7.417 1.00 82.38 174 GLY A N 1
ATOM 1320 C CA . GLY A 1 174 ? -1.588 -35.304 -7.610 1.00 82.38 174 GLY A CA 1
ATOM 1321 C C . GLY A 1 174 ? -1.113 -35.501 -9.050 1.00 82.38 174 GLY A C 1
ATOM 1322 O O . GLY A 1 174 ? -0.301 -36.390 -9.285 1.00 82.38 174 GLY A O 1
ATOM 1323 N N . VAL A 1 175 ? -1.593 -34.710 -10.015 1.00 84.06 175 VAL A N 1
ATOM 1324 C CA . VAL A 1 175 ? -1.205 -34.863 -11.424 1.00 84.06 175 VAL A CA 1
ATOM 1325 C C . VAL A 1 175 ? -0.065 -33.917 -11.775 1.00 84.06 175 VAL A C 1
ATOM 1327 O O . VAL A 1 175 ? -0.198 -32.703 -11.651 1.00 84.06 175 VAL A O 1
ATOM 1330 N N . CYS A 1 176 ? 1.035 -34.497 -12.250 1.00 82.69 176 CYS A N 1
ATOM 1331 C CA . CYS A 1 176 ? 2.212 -33.801 -12.758 1.00 82.69 176 CYS A CA 1
ATOM 1332 C C . CYS A 1 176 ? 2.601 -34.345 -14.136 1.00 82.69 176 CYS A C 1
ATOM 1334 O O . CYS A 1 176 ? 2.179 -35.437 -14.523 1.00 82.69 176 CYS A O 1
ATOM 1336 N N . LYS A 1 177 ? 3.411 -33.578 -14.873 1.00 81.56 177 LYS A N 1
ATOM 1337 C CA . LYS A 1 177 ? 4.035 -34.045 -16.118 1.00 81.56 177 LYS A CA 1
ATOM 1338 C C . LYS A 1 177 ? 4.985 -35.212 -15.838 1.00 81.56 177 LYS A C 1
ATOM 1340 O O . LYS A 1 177 ? 5.506 -35.345 -14.732 1.00 81.56 177 LYS A O 1
ATOM 1345 N N . GLU A 1 178 ? 5.229 -36.032 -16.855 1.00 82.25 178 GLU A N 1
ATOM 1346 C CA . GLU A 1 178 ? 6.234 -37.095 -16.789 1.00 82.25 178 GLU A CA 1
ATOM 1347 C C . GLU A 1 178 ? 7.598 -36.524 -16.358 1.00 82.25 178 GLU A C 1
ATOM 1349 O O . GLU A 1 178 ? 7.989 -35.438 -16.789 1.00 82.25 178 GLU A O 1
ATOM 1354 N N . GLY A 1 179 ? 8.288 -37.220 -15.449 1.00 80.00 179 GLY A N 1
ATOM 1355 C CA . GLY A 1 179 ? 9.530 -36.740 -14.827 1.00 80.00 179 GLY A CA 1
ATOM 1356 C C . GLY A 1 179 ? 9.348 -35.828 -13.604 1.00 80.00 179 GLY A C 1
ATOM 1357 O O . GLY A 1 179 ? 10.343 -35.369 -13.042 1.00 80.00 179 GLY A O 1
ATOM 1358 N N . PHE A 1 180 ? 8.112 -35.578 -13.153 1.00 85.44 180 PHE A N 1
ATOM 1359 C CA . PHE A 1 180 ? 7.812 -34.768 -11.967 1.00 85.44 180 PHE A CA 1
ATOM 1360 C C . PHE A 1 180 ? 6.897 -35.511 -10.986 1.00 85.44 180 PHE A C 1
ATOM 1362 O O . PHE A 1 180 ? 5.968 -36.214 -11.382 1.00 85.44 180 PHE A O 1
ATOM 1369 N N . LEU A 1 181 ? 7.132 -35.312 -9.689 1.00 87.06 181 LEU A N 1
ATOM 1370 C CA . LEU A 1 181 ? 6.304 -35.824 -8.598 1.00 87.06 181 LEU A CA 1
ATOM 1371 C C . LEU A 1 181 ? 5.584 -34.682 -7.889 1.00 87.06 181 LEU A C 1
ATOM 1373 O O . LEU A 1 181 ? 6.168 -33.631 -7.640 1.00 87.06 181 LEU A O 1
ATOM 1377 N N . CYS A 1 182 ? 4.323 -34.910 -7.523 1.00 89.44 182 CYS A N 1
ATOM 1378 C CA . CYS A 1 182 ? 3.571 -33.963 -6.713 1.00 89.44 182 CYS A CA 1
ATOM 1379 C C . CYS A 1 182 ? 4.012 -34.046 -5.249 1.00 89.44 182 CYS A C 1
ATOM 1381 O O . CYS A 1 182 ? 3.705 -35.017 -4.556 1.00 89.44 182 CYS A O 1
ATOM 1383 N N . ILE A 1 183 ? 4.719 -33.026 -4.771 1.00 88.25 183 ILE A N 1
ATOM 1384 C CA . ILE A 1 183 ? 5.252 -32.961 -3.413 1.00 88.25 183 ILE A CA 1
ATOM 1385 C C . ILE A 1 183 ? 4.390 -32.030 -2.570 1.00 88.25 183 ILE A C 1
ATOM 1387 O O . ILE A 1 183 ? 4.184 -30.863 -2.903 1.00 88.25 183 ILE A O 1
ATOM 1391 N N . LYS A 1 184 ? 3.886 -32.536 -1.441 1.00 91.75 184 LYS A N 1
ATOM 1392 C CA . LYS A 1 184 ? 3.164 -31.708 -0.473 1.00 91.75 184 LYS A CA 1
ATOM 1393 C C . LYS A 1 184 ? 4.149 -30.791 0.251 1.00 91.75 184 LYS A C 1
ATOM 1395 O O . LYS A 1 184 ? 5.013 -31.275 0.974 1.00 91.75 184 LYS A O 1
ATOM 1400 N N . ILE A 1 185 ? 3.963 -29.480 0.106 1.00 81.94 185 ILE A N 1
ATOM 1401 C CA . ILE A 1 185 ? 4.769 -28.461 0.795 1.00 81.94 185 ILE A CA 1
ATOM 1402 C C . ILE A 1 185 ? 4.048 -27.978 2.056 1.00 81.94 185 ILE A C 1
ATOM 1404 O O . ILE A 1 185 ? 4.656 -27.805 3.107 1.00 81.94 185 ILE A O 1
ATOM 1408 N N . SER A 1 186 ? 2.731 -27.792 1.980 1.00 83.56 186 SER A N 1
ATOM 1409 C CA . SER A 1 186 ? 1.895 -27.424 3.122 1.00 83.56 186 SER A CA 1
ATOM 1410 C C . SER A 1 186 ? 0.485 -27.997 2.978 1.00 83.56 186 SER A C 1
ATOM 1412 O O . SER A 1 186 ? 0.167 -28.710 2.027 1.00 83.56 186 SER A O 1
ATOM 1414 N N . GLU A 1 187 ? -0.396 -27.695 3.930 1.00 84.44 187 GLU A N 1
ATOM 1415 C CA . GLU A 1 187 ? -1.820 -28.017 3.792 1.00 84.44 187 GLU A CA 1
ATOM 1416 C C . GLU A 1 187 ? -2.483 -27.272 2.629 1.00 84.44 187 GLU A C 1
ATOM 1418 O O . GLU A 1 187 ? -3.423 -27.788 2.035 1.00 84.44 187 GLU A O 1
ATOM 1423 N N . TYR A 1 188 ? -1.985 -26.086 2.282 1.00 83.56 188 TYR A N 1
ATOM 1424 C CA . TYR A 1 188 ? -2.572 -25.196 1.279 1.00 83.56 188 TYR A CA 1
ATOM 1425 C C . TYR A 1 188 ? -1.907 -25.318 -0.092 1.00 83.56 188 TYR A C 1
ATOM 1427 O O . TYR A 1 188 ? -2.434 -24.790 -1.066 1.00 83.56 188 TYR A O 1
ATOM 1435 N N . TYR A 1 189 ? -0.773 -26.019 -0.186 1.00 85.81 189 TYR A N 1
ATOM 1436 C CA . TYR A 1 189 ? 0.041 -26.024 -1.396 1.00 85.81 189 TYR A CA 1
ATOM 1437 C C . TYR A 1 189 ? 0.828 -27.327 -1.579 1.00 85.81 189 TYR A C 1
ATOM 1439 O O . TYR A 1 189 ? 1.440 -27.855 -0.648 1.00 85.81 189 TYR A O 1
ATOM 1447 N N . SER A 1 190 ? 0.814 -27.862 -2.794 1.00 90.19 190 SER A N 1
ATOM 1448 C CA . SER A 1 190 ? 1.651 -28.979 -3.244 1.00 90.19 190 SER A CA 1
ATOM 1449 C C . SER A 1 190 ? 2.171 -28.667 -4.637 1.00 90.19 190 SER A C 1
ATOM 1451 O O . SER A 1 190 ? 1.430 -28.085 -5.426 1.00 90.19 190 SER A O 1
ATOM 1453 N N . GLU A 1 191 ? 3.402 -29.065 -4.941 1.00 89.88 191 GLU A N 1
ATOM 1454 C CA . GLU A 1 191 ? 4.108 -28.668 -6.158 1.00 89.88 191 GLU A CA 1
ATOM 1455 C C . GLU A 1 191 ? 4.725 -29.855 -6.913 1.00 89.88 191 GLU A C 1
ATOM 1457 O O . GLU A 1 191 ? 5.328 -30.746 -6.313 1.00 89.88 191 GLU A O 1
ATOM 1462 N N . CYS A 1 192 ? 4.609 -29.855 -8.239 1.00 88.50 192 CYS A N 1
ATOM 1463 C CA . CYS A 1 192 ? 5.302 -30.746 -9.153 1.00 88.50 192 CYS A CA 1
ATOM 1464 C C . CYS A 1 192 ? 6.799 -30.448 -9.135 1.00 88.50 192 CYS A C 1
ATOM 1466 O O . CYS A 1 192 ? 7.272 -29.494 -9.746 1.00 88.50 192 CYS A O 1
ATOM 1468 N N . THR A 1 193 ? 7.555 -31.310 -8.467 1.00 83.12 193 THR A N 1
ATOM 1469 C CA . THR A 1 193 ? 9.012 -31.229 -8.373 1.00 83.12 193 THR A CA 1
ATOM 1470 C C . THR A 1 193 ? 9.646 -32.271 -9.285 1.00 83.12 193 THR A C 1
ATOM 1472 O O . THR A 1 193 ? 9.193 -33.413 -9.325 1.00 83.12 193 THR A O 1
ATOM 1475 N N . SER A 1 194 ? 10.689 -31.890 -10.027 1.00 81.75 194 SER A N 1
ATOM 1476 C CA . SER A 1 194 ? 11.431 -32.823 -10.888 1.00 81.75 194 SER A CA 1
ATOM 1477 C C . SER A 1 194 ? 12.007 -33.971 -10.059 1.00 81.75 194 SER A C 1
ATOM 1479 O O . SER A 1 194 ? 12.590 -33.743 -8.998 1.00 81.75 194 SER A O 1
ATOM 1481 N N . VAL A 1 195 ? 11.864 -35.197 -10.561 1.00 78.31 195 VAL A N 1
ATOM 1482 C CA . VAL A 1 195 ? 12.415 -36.407 -9.935 1.00 78.31 195 VAL A CA 1
ATOM 1483 C C . VAL A 1 195 ? 13.938 -36.311 -9.796 1.00 78.31 195 VAL A C 1
ATOM 1485 O O . VAL A 1 195 ? 14.480 -36.710 -8.768 1.00 78.31 195 VAL A O 1
ATOM 1488 N N . ASP A 1 196 ? 14.618 -35.669 -10.747 1.00 76.56 196 ASP A N 1
ATOM 1489 C CA . ASP A 1 196 ? 16.070 -35.455 -10.701 1.00 76.56 196 ASP A CA 1
ATOM 1490 C C . ASP A 1 196 ? 16.493 -34.578 -9.513 1.00 76.56 196 ASP A C 1
ATOM 1492 O O . ASP A 1 196 ? 17.571 -34.761 -8.955 1.00 76.56 196 ASP A O 1
ATOM 1496 N N . LYS A 1 197 ? 15.627 -33.652 -9.075 1.00 67.62 197 LYS A N 1
ATOM 1497 C CA . LYS A 1 197 ? 15.870 -32.812 -7.889 1.00 67.62 197 LYS A CA 1
ATOM 1498 C C . LYS A 1 197 ? 15.604 -33.534 -6.564 1.00 67.62 197 LYS A C 1
ATOM 1500 O O . LYS A 1 197 ? 16.012 -33.025 -5.528 1.00 67.62 197 LYS A O 1
ATOM 1505 N N . LEU A 1 198 ? 14.903 -34.669 -6.576 1.00 60.91 198 LEU A N 1
ATOM 1506 C CA . LEU A 1 198 ? 14.556 -35.438 -5.371 1.00 60.91 198 LEU A CA 1
ATOM 1507 C C . LEU A 1 198 ? 15.579 -36.536 -5.045 1.00 60.91 198 LEU A C 1
ATOM 1509 O O . LEU A 1 198 ? 15.592 -37.039 -3.924 1.00 60.91 198 LEU A O 1
ATOM 1513 N N . HIS A 1 199 ? 16.420 -36.905 -6.013 1.00 58.41 199 HIS A N 1
ATOM 1514 C CA . HIS A 1 199 ? 17.477 -37.911 -5.869 1.00 58.41 199 HIS A CA 1
ATOM 1515 C C . HIS A 1 199 ? 18.895 -37.314 -5.797 1.00 58.41 199 HIS A C 1
ATOM 1517 O O . HIS A 1 199 ? 19.869 -38.063 -5.887 1.00 58.41 199 HIS A O 1
ATOM 1523 N N . GLY A 1 200 ? 19.002 -35.989 -5.648 1.00 45.75 200 GLY A N 1
ATOM 1524 C CA . GLY A 1 200 ? 20.257 -35.253 -5.453 1.00 45.75 200 GLY A CA 1
ATOM 1525 C C . GLY A 1 200 ? 20.574 -34.972 -3.992 1.00 45.75 200 GLY A C 1
ATOM 1526 O O . GLY A 1 200 ? 19.619 -34.819 -3.197 1.00 45.75 200 GLY A O 1
#

Sequence (200 aa):
CQASGEYPCEAGKQYYGRGPIQLSWNYNYKDFGKAAGKDLVKNPELVATDADLVWYSAMWFWNAPKWNGNIHDVVGKPGGFAKTTYIINGGLECGVNPPNKDSEKVRIASYTKFCNLLGIAPGENLSCQTSDFPPKASYAAVADVAAPATTAPVDDLSFYDGQCGGRHFQGKAGVCKEGFLCIKISEYYSECTSVDKLHG

Organism: NCBI:txid120398

Radius of gyration: 20.83 Å; chains: 1; bounding box: 42×55×46 Å

Foldseek 3Di:
DDDDPVQHADPPDAFAFAADLGGGDSVLQPVLCVVVVHNCSHVVCCCHVPPCNRVSSVVCQQAPADQQGHLVVQCPDALSLQSNCCSSCVQQDAEQDHVNVVVLVVSLVVLCVVCVVVVHDSHPNNHRNYNCPPPPDGNVVVVPPDPPPPPPPPPPPVPDAFFQDADPDPDPHFDDPPQWGFADPDNGTTTTDGPVVVVD